Protein AF-A0A8J6LGY0-F1 (afdb_monomer_lite)

Secondary structure (DSSP, 8-state):
--HHHHHHHHHHHHSS-----HHHHHHHHHHHHHHHHHHHHHHHHHHHHHHHHHHHHHHHHHHHHHHHHHHHHHHHHHHHHHHHHHHHHHHHHTT---HHHHHHHHHHHHHHHHHHHHHHHHHHHHHHHHHHHHHHHHHHHHHHHHHHHHHHHHHHHHTTT-HHHHHHHHHHHHHHHHHHHHHHHHHT-

Foldseek 3Di:
DVVVVVVVVVVVVVPPPPVCALVNLLVLLVVLLVVLCVLLVVLLVVLVVVLVVVLVVLVVVLVVCLVVVLVVLVVVLVVVVVVVVVVCVVCVVVVHDCCVVPVVVVVVSVCVSVVVSVVSVVVSVVVSVVSVVLSVQLVVLSVVLVVVSVVLVVQSVVCVSPPVSSVVSSVVSVVSSVPSSVCSVPRRD

pLDDT: mean 82.68, std 14.41, range [36.72, 95.75]

Organism: Tenebrio molitor (NCBI:txid7067)

Structure (mmCIF, N/CA/C/O backbone):
data_AF-A0A8J6LGY0-F1
#
_entry.id   AF-A0A8J6LGY0-F1
#
loop_
_atom_site.group_PDB
_atom_site.id
_atom_site.type_symbol
_atom_site.label_atom_id
_atom_site.label_alt_id
_atom_site.label_comp_id
_atom_site.label_asym_id
_atom_site.label_entity_id
_atom_site.label_seq_id
_atom_site.pdbx_PDB_ins_code
_atom_site.Cartn_x
_atom_site.Cartn_y
_atom_site.Cartn_z
_atom_site.occupancy
_atom_site.B_iso_or_equiv
_atom_site.auth_seq_id
_atom_site.auth_comp_id
_atom_site.auth_asym_id
_atom_site.auth_atom_id
_atom_site.pdbx_PDB_model_num
ATOM 1 N N . MET A 1 1 ? 21.529 35.060 -68.276 1.00 46.81 1 MET A N 1
ATOM 2 C CA . MET A 1 1 ? 22.011 34.958 -66.879 1.00 46.81 1 MET A CA 1
ATOM 3 C C . MET A 1 1 ? 21.178 34.038 -65.971 1.00 46.81 1 MET A C 1
ATOM 5 O O . MET A 1 1 ? 21.628 33.761 -64.874 1.00 46.81 1 MET A O 1
ATOM 9 N N . ALA A 1 2 ? 20.040 33.471 -66.408 1.00 45.75 2 ALA A N 1
ATOM 10 C CA . ALA A 1 2 ? 19.238 32.552 -65.578 1.00 45.75 2 ALA A CA 1
ATOM 11 C C . ALA A 1 2 ? 19.739 31.086 -65.539 1.00 45.75 2 ALA A C 1
ATOM 13 O O . ALA A 1 2 ? 19.466 30.366 -64.587 1.00 45.75 2 ALA A O 1
ATOM 14 N N . LYS A 1 3 ? 20.511 30.630 -66.540 1.00 41.38 3 LYS A N 1
ATOM 15 C CA . LYS A 1 3 ? 20.993 29.233 -66.613 1.00 41.38 3 LYS A CA 1
ATOM 16 C C . LYS A 1 3 ? 22.162 28.908 -65.667 1.00 41.38 3 LYS A C 1
ATOM 18 O O . LYS A 1 3 ? 22.361 27.746 -65.342 1.00 41.38 3 LYS A O 1
ATOM 23 N N . LEU A 1 4 ? 22.902 29.919 -65.202 1.00 44.72 4 LEU A N 1
ATOM 24 C CA . LEU A 1 4 ? 24.046 29.743 -64.293 1.00 44.72 4 LEU A CA 1
ATOM 25 C C . LEU A 1 4 ? 23.618 29.560 -62.826 1.00 44.72 4 LEU A C 1
ATOM 27 O O . LEU A 1 4 ? 24.301 28.879 -62.071 1.00 44.72 4 LEU A O 1
ATOM 31 N N . VAL A 1 5 ? 22.456 30.097 -62.441 1.00 49.25 5 VAL A N 1
ATOM 32 C CA . VAL A 1 5 ? 21.928 29.998 -61.068 1.00 49.25 5 VAL A CA 1
ATOM 33 C C . VAL A 1 5 ? 21.343 28.607 -60.788 1.00 49.25 5 VAL A C 1
ATOM 35 O O . VAL A 1 5 ? 21.525 28.065 -59.703 1.00 49.25 5 VAL A O 1
ATOM 38 N N . VAL A 1 6 ? 20.722 27.973 -61.790 1.00 51.31 6 VAL A N 1
ATOM 39 C CA . VAL A 1 6 ? 20.133 26.627 -61.641 1.00 51.31 6 VAL A CA 1
ATOM 40 C C . VAL A 1 6 ? 21.210 25.548 -61.468 1.00 51.31 6 VAL A C 1
ATOM 42 O O . VAL A 1 6 ? 21.031 24.622 -60.680 1.00 51.31 6 VAL A O 1
ATOM 45 N N . PHE A 1 7 ? 22.363 25.695 -62.129 1.00 44.97 7 PHE A N 1
ATOM 46 C CA . PHE A 1 7 ? 23.484 24.765 -61.959 1.00 44.97 7 PHE A CA 1
ATOM 47 C C . PHE A 1 7 ? 24.149 24.885 -60.579 1.00 44.97 7 PHE A C 1
ATOM 49 O O . PHE A 1 7 ? 24.558 23.872 -60.017 1.00 44.97 7 PHE A O 1
ATOM 56 N N . LEU A 1 8 ? 24.200 26.088 -59.990 1.00 44.12 8 LEU A N 1
ATOM 57 C CA . LEU A 1 8 ? 24.763 26.284 -58.650 1.00 44.12 8 LEU A CA 1
ATOM 58 C C . LEU A 1 8 ? 23.883 25.674 -57.544 1.00 44.12 8 LEU A C 1
ATOM 60 O O . LEU A 1 8 ? 24.415 25.082 -56.608 1.00 44.12 8 LEU A O 1
ATOM 64 N N . CYS A 1 9 ? 22.552 25.748 -57.665 1.00 45.38 9 CYS A N 1
ATOM 65 C CA . CYS A 1 9 ? 21.643 25.102 -56.710 1.00 45.38 9 CYS A CA 1
ATOM 66 C C . CYS A 1 9 ? 21.680 23.568 -56.801 1.00 45.38 9 CYS A C 1
ATOM 68 O O . CYS A 1 9 ? 21.606 22.901 -55.771 1.00 45.38 9 CYS A O 1
ATOM 70 N N . ALA A 1 10 ? 21.859 23.002 -57.999 1.00 45.69 10 ALA A N 1
ATOM 71 C CA . ALA A 1 10 ? 22.032 21.559 -58.159 1.00 45.69 10 ALA A CA 1
ATOM 72 C C . ALA A 1 10 ? 23.376 21.067 -57.586 1.00 45.69 10 ALA A C 1
ATOM 74 O O . ALA A 1 10 ? 23.427 20.003 -56.980 1.00 45.69 10 ALA A O 1
ATOM 75 N N . LEU A 1 11 ? 24.452 21.855 -57.706 1.00 44.31 11 LEU A N 1
ATOM 76 C CA . LEU A 1 11 ? 25.768 21.514 -57.148 1.00 44.31 11 LEU A CA 1
ATOM 77 C C . LEU A 1 11 ? 25.833 21.664 -55.616 1.00 44.31 11 LEU A C 1
ATOM 79 O O . LEU A 1 11 ? 26.500 20.867 -54.959 1.00 44.31 11 LEU A O 1
ATOM 83 N N . LEU A 1 12 ? 25.098 22.615 -55.029 1.00 43.09 12 LEU A N 1
ATOM 84 C CA . LEU A 1 12 ? 25.006 22.778 -53.568 1.00 43.09 1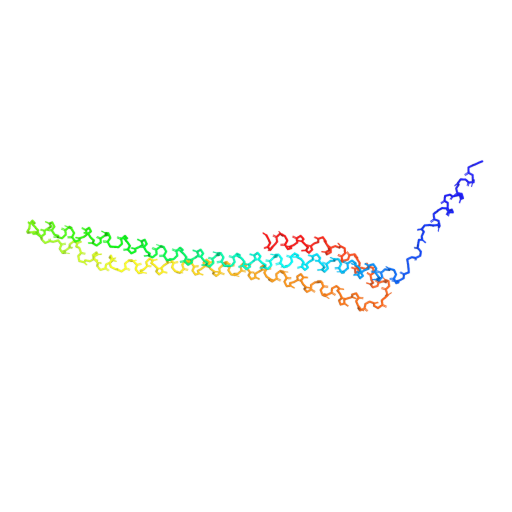2 LEU A CA 1
ATOM 85 C C . LEU A 1 12 ? 24.107 21.726 -52.892 1.00 43.09 12 LEU A C 1
ATOM 87 O O . LEU A 1 12 ? 24.330 21.401 -51.727 1.00 43.09 12 LEU A O 1
ATOM 91 N N . ALA A 1 13 ? 23.148 21.137 -53.615 1.00 44.22 13 ALA A N 1
ATOM 92 C CA . ALA A 1 13 ? 22.345 20.019 -53.109 1.00 44.22 13 ALA A CA 1
ATOM 93 C C . ALA A 1 13 ? 23.137 18.697 -53.025 1.00 44.22 13 ALA A C 1
ATOM 95 O O . ALA A 1 13 ? 22.800 17.825 -52.228 1.00 44.22 13 ALA A O 1
ATOM 96 N N . VAL A 1 14 ? 24.221 18.553 -53.799 1.00 44.03 14 VAL A N 1
ATOM 97 C CA . VAL A 1 14 ? 25.077 17.351 -53.787 1.00 44.03 14 VAL A CA 1
ATOM 98 C C . VAL A 1 14 ? 26.138 17.408 -52.676 1.00 44.03 14 VAL A C 1
ATOM 100 O O . VAL A 1 14 ? 26.671 16.373 -52.285 1.00 44.03 14 VAL A O 1
ATOM 103 N N . SER A 1 15 ? 26.423 18.580 -52.095 1.00 39.22 15 SER A N 1
ATOM 104 C CA . SER A 1 15 ? 27.531 18.736 -51.138 1.00 39.22 15 SER A CA 1
ATOM 105 C C . SER A 1 15 ? 27.175 18.513 -49.659 1.00 39.22 15 SER A C 1
ATOM 107 O O . SER A 1 15 ? 28.063 18.629 -48.818 1.00 39.22 15 SER A O 1
ATOM 109 N N . HIS A 1 16 ? 25.914 18.221 -49.315 1.00 36.72 16 HIS A N 1
ATOM 110 C CA . HIS A 1 16 ? 25.482 18.017 -47.917 1.00 36.72 16 HIS A CA 1
ATOM 111 C C . HIS A 1 16 ? 24.821 16.663 -47.640 1.00 36.72 16 HIS A C 1
ATOM 113 O O . HIS A 1 16 ? 24.428 16.389 -46.505 1.00 36.72 16 HIS A O 1
ATOM 119 N N . GLY A 1 17 ? 24.778 15.767 -48.626 1.00 40.94 17 GLY A N 1
ATOM 120 C CA . GLY A 1 17 ? 24.541 14.356 -48.357 1.00 40.94 17 GLY A CA 1
ATOM 121 C C . GLY A 1 17 ? 25.785 13.760 -47.709 1.00 40.94 17 GLY A C 1
ATOM 122 O O . GLY A 1 17 ? 26.613 13.180 -48.407 1.00 40.94 17 GLY A O 1
ATOM 123 N N . LYS A 1 18 ? 25.950 13.906 -46.384 1.00 44.84 18 LYS A N 1
ATOM 124 C CA . LYS A 1 18 ? 26.830 12.998 -45.634 1.00 44.84 18 LYS A CA 1
ATOM 125 C C . LYS A 1 18 ? 26.422 11.592 -46.067 1.00 44.84 18 LYS A C 1
ATOM 127 O O . LYS A 1 18 ? 25.268 11.222 -45.868 1.00 44.84 18 LYS A O 1
ATOM 132 N N . LEU A 1 19 ? 27.325 10.848 -46.712 1.00 41.25 19 LEU A N 1
ATOM 133 C CA . LEU A 1 19 ? 27.120 9.421 -46.942 1.00 41.25 19 LEU A CA 1
ATOM 134 C C . LEU A 1 19 ? 26.948 8.804 -45.556 1.00 41.25 19 LEU A C 1
ATOM 136 O O . LEU A 1 19 ? 27.938 8.598 -44.860 1.00 41.25 19 LEU A O 1
ATOM 140 N N . ILE A 1 20 ? 25.701 8.588 -45.144 1.00 53.47 20 ILE A N 1
ATOM 141 C CA . ILE A 1 20 ? 25.382 7.886 -43.911 1.00 53.47 20 ILE A CA 1
ATOM 142 C C . ILE A 1 20 ? 25.892 6.471 -44.129 1.00 53.47 20 ILE A C 1
ATOM 144 O O . ILE A 1 20 ? 25.342 5.717 -44.938 1.00 53.47 20 ILE A O 1
ATOM 148 N N . ARG A 1 21 ? 27.005 6.125 -43.485 1.00 56.84 21 ARG A N 1
ATOM 149 C CA . ARG A 1 21 ? 27.512 4.761 -43.553 1.00 56.84 21 ARG A CA 1
ATOM 150 C C . ARG A 1 21 ? 26.631 3.893 -42.651 1.00 56.84 21 ARG A C 1
ATOM 152 O O . ARG A 1 21 ? 26.168 4.375 -41.621 1.00 56.84 21 ARG A O 1
ATOM 159 N N . PRO A 1 22 ? 26.448 2.602 -42.975 1.00 58.22 22 PRO A N 1
ATOM 160 C CA . PRO A 1 22 ? 25.755 1.647 -42.103 1.00 58.22 22 PRO A CA 1
ATOM 161 C C . PRO A 1 22 ? 26.210 1.710 -40.641 1.00 58.22 22 PRO A C 1
ATOM 163 O O . PRO A 1 22 ? 25.413 1.604 -39.716 1.00 58.22 22 PRO A O 1
ATOM 166 N N . ARG A 1 23 ? 27.512 1.945 -40.456 1.00 61.78 23 ARG A N 1
ATOM 167 C CA . ARG A 1 23 ? 28.164 2.086 -39.158 1.00 61.78 23 ARG A CA 1
ATOM 168 C C . ARG A 1 23 ? 27.707 3.332 -38.391 1.00 61.78 23 ARG A C 1
ATOM 170 O O . ARG A 1 23 ? 27.456 3.223 -37.204 1.00 61.78 23 ARG A O 1
ATOM 177 N N . ASP A 1 24 ? 27.495 4.456 -39.076 1.00 71.50 24 ASP A N 1
ATOM 178 C CA . ASP A 1 24 ? 27.040 5.706 -38.452 1.00 71.50 24 ASP A CA 1
ATOM 179 C C . ASP A 1 24 ? 25.601 5.575 -37.915 1.00 71.50 24 ASP A C 1
ATOM 181 O O . ASP A 1 24 ? 25.270 6.131 -36.874 1.00 71.50 24 ASP A O 1
ATOM 185 N N . LEU A 1 25 ? 24.746 4.804 -38.604 1.00 71.31 25 LEU A N 1
ATOM 186 C CA . LEU A 1 25 ? 23.383 4.487 -38.153 1.00 71.31 25 LEU A CA 1
ATOM 187 C C . LEU A 1 25 ? 23.366 3.528 -36.960 1.00 71.31 25 LEU A C 1
ATOM 189 O O . LEU A 1 25 ? 22.541 3.691 -36.065 1.00 71.31 25 LEU A O 1
ATOM 193 N N . ALA A 1 26 ? 24.256 2.533 -36.948 1.00 74.19 26 ALA A N 1
ATOM 194 C CA . ALA A 1 26 ? 24.394 1.605 -35.829 1.00 74.19 26 ALA A CA 1
ATOM 195 C C . ALA A 1 26 ? 24.909 2.313 -34.565 1.00 74.19 26 ALA A C 1
ATOM 197 O O . ALA A 1 26 ? 24.360 2.105 -33.484 1.00 74.19 26 ALA A O 1
ATOM 198 N N . ASP A 1 27 ? 25.912 3.182 -34.715 1.00 80.44 27 ASP A N 1
ATOM 199 C CA . ASP A 1 27 ? 26.495 3.954 -33.614 1.00 80.44 27 ASP A CA 1
ATOM 200 C C . ASP A 1 27 ? 25.474 4.956 -33.037 1.00 80.44 27 ASP A C 1
ATOM 202 O O . ASP A 1 27 ? 25.340 5.081 -31.819 1.00 80.44 27 ASP A O 1
ATOM 206 N N . GLU A 1 28 ? 24.690 5.619 -33.895 1.00 81.31 28 GLU A N 1
ATOM 207 C CA . GLU A 1 28 ? 23.603 6.510 -33.468 1.00 81.31 28 GLU A CA 1
ATOM 208 C C . GLU A 1 28 ? 22.471 5.741 -32.767 1.00 81.31 28 GLU A C 1
ATOM 210 O O . GLU A 1 28 ? 21.988 6.178 -31.724 1.00 81.31 28 GLU A O 1
ATOM 215 N N . ALA A 1 29 ? 22.073 4.573 -33.282 1.00 78.12 29 ALA A N 1
ATOM 216 C CA . ALA A 1 29 ? 21.066 3.725 -32.642 1.00 78.12 29 ALA A CA 1
ATOM 217 C C . ALA A 1 29 ? 21.507 3.263 -31.245 1.00 78.12 29 ALA A C 1
ATOM 219 O O . ALA A 1 29 ? 20.714 3.310 -30.305 1.00 78.12 29 ALA A O 1
ATOM 220 N N . GLN A 1 30 ? 22.773 2.857 -31.103 1.00 85.50 30 GLN A N 1
ATOM 221 C CA . GLN A 1 30 ? 23.335 2.446 -29.818 1.00 85.50 30 GLN A CA 1
ATOM 222 C C . GLN A 1 30 ? 23.363 3.613 -28.834 1.00 85.50 30 GLN A C 1
ATOM 224 O O . GLN A 1 30 ? 22.908 3.473 -27.704 1.00 85.50 30 GLN A O 1
ATOM 229 N N . LYS A 1 31 ? 23.809 4.792 -29.276 1.00 87.50 31 LYS A N 1
ATOM 230 C CA . LYS A 1 31 ? 23.810 5.992 -28.439 1.00 87.50 31 LYS A CA 1
ATOM 231 C C . LYS A 1 31 ? 22.401 6.363 -27.969 1.00 87.50 31 LYS A C 1
ATOM 233 O O . LYS A 1 31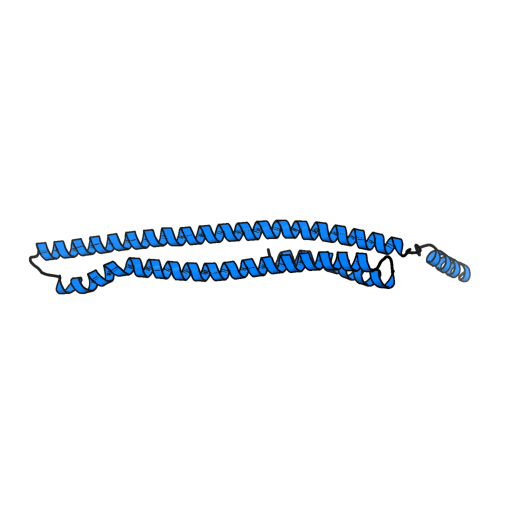 ? 22.201 6.660 -26.794 1.00 87.50 31 LYS A O 1
ATOM 238 N N . GLN A 1 32 ? 21.411 6.332 -28.863 1.00 83.69 32 GLN A N 1
ATOM 239 C CA . GLN A 1 32 ? 20.024 6.616 -28.490 1.00 83.69 32 GLN A CA 1
ATOM 240 C C . GLN A 1 32 ? 19.455 5.575 -27.521 1.00 83.69 32 GLN A C 1
ATOM 242 O O . GLN A 1 32 ? 18.655 5.931 -26.654 1.00 83.69 32 GLN A O 1
ATOM 247 N N . LEU A 1 33 ? 19.859 4.310 -27.653 1.00 84.62 33 LEU A N 1
ATOM 248 C CA . LEU A 1 33 ? 19.485 3.247 -26.728 1.00 84.62 33 LEU A CA 1
ATOM 249 C C . LEU A 1 33 ? 20.125 3.443 -25.346 1.00 84.62 33 LEU A C 1
ATOM 251 O O . LEU A 1 33 ? 19.429 3.291 -24.346 1.00 84.62 33 LEU A O 1
ATOM 255 N N . ASP A 1 34 ? 21.399 3.831 -25.280 1.00 88.06 34 ASP A N 1
ATOM 256 C CA . ASP A 1 34 ? 22.090 4.120 -24.017 1.00 88.06 34 ASP A CA 1
ATOM 257 C C . ASP A 1 34 ? 21.445 5.319 -23.299 1.00 88.06 34 ASP A C 1
ATOM 259 O O . ASP A 1 34 ? 21.207 5.286 -22.091 1.00 88.06 34 ASP A O 1
ATOM 263 N N . GLU A 1 35 ? 21.082 6.364 -24.052 1.00 87.25 35 GLU A N 1
ATOM 264 C CA . GLU A 1 35 ? 20.322 7.506 -23.532 1.00 87.25 35 GLU A CA 1
ATOM 265 C C . GLU A 1 35 ? 18.940 7.081 -23.012 1.00 87.25 35 GLU A C 1
ATOM 267 O O . GLU A 1 35 ? 18.542 7.487 -21.920 1.00 87.25 35 GLU A O 1
ATOM 272 N N . LEU A 1 36 ? 18.208 6.249 -23.766 1.00 84.44 36 LEU A N 1
ATOM 273 C CA . LEU A 1 36 ? 16.921 5.698 -23.332 1.00 84.44 36 LEU A CA 1
ATOM 274 C C . LEU A 1 36 ? 17.074 4.905 -22.033 1.00 84.44 36 LEU A C 1
ATOM 276 O O . LEU A 1 36 ? 16.297 5.102 -21.101 1.00 84.44 36 LEU A O 1
ATOM 280 N N . GLN A 1 37 ? 18.074 4.027 -21.971 1.00 88.06 37 GLN A N 1
ATOM 281 C CA . GLN A 1 37 ? 18.344 3.193 -20.811 1.00 88.06 37 GLN A CA 1
ATOM 282 C C . GLN A 1 37 ? 18.662 4.049 -19.585 1.00 88.06 37 GLN A C 1
ATOM 284 O O . GLN A 1 37 ? 18.106 3.796 -18.521 1.00 88.06 37 GLN A O 1
ATOM 289 N N . SER A 1 38 ? 19.485 5.090 -19.734 1.00 89.25 38 SER A N 1
ATOM 290 C CA . SER A 1 38 ? 19.808 6.002 -18.635 1.00 89.25 38 SER A CA 1
ATOM 291 C C . SER A 1 38 ? 18.579 6.743 -18.103 1.00 89.25 38 SER A C 1
ATOM 293 O O . SER A 1 38 ? 18.442 6.874 -16.888 1.00 89.25 38 SER A O 1
ATOM 295 N N . ILE A 1 39 ? 17.698 7.237 -18.982 1.00 85.62 39 ILE A N 1
ATOM 296 C CA . ILE A 1 39 ? 16.477 7.953 -18.574 1.00 85.62 39 ILE A CA 1
ATOM 297 C C . ILE A 1 39 ? 15.527 6.990 -17.859 1.00 85.62 39 ILE A C 1
ATOM 299 O O . ILE A 1 39 ? 15.106 7.249 -16.735 1.00 85.62 39 ILE A O 1
ATOM 303 N N . VAL A 1 40 ? 15.238 5.853 -18.494 1.00 84.94 40 VAL A N 1
ATOM 304 C CA . VAL A 1 40 ? 14.290 4.863 -17.977 1.00 84.94 40 VAL A CA 1
ATOM 305 C C . VAL A 1 40 ? 14.779 4.268 -16.657 1.00 84.94 40 VAL A C 1
ATOM 307 O O . VAL A 1 40 ? 13.983 4.137 -15.739 1.00 84.94 40 VAL A O 1
ATOM 310 N N . GLN A 1 41 ? 16.073 3.971 -16.502 1.00 87.19 41 GLN A N 1
ATOM 311 C CA . GLN A 1 41 ? 16.618 3.500 -15.222 1.00 87.19 41 GLN A CA 1
ATOM 312 C C . GLN A 1 41 ? 16.458 4.533 -14.103 1.00 87.19 41 GLN A C 1
ATOM 314 O O . GLN A 1 41 ? 16.103 4.158 -12.988 1.00 87.19 41 GLN A O 1
ATOM 319 N N . GLY A 1 42 ? 16.692 5.818 -14.388 1.00 86.31 42 GLY A N 1
ATOM 320 C CA . GLY A 1 42 ? 16.469 6.889 -13.416 1.00 86.31 42 GLY A CA 1
ATOM 321 C C . GLY A 1 42 ? 15.007 6.968 -12.976 1.00 86.31 42 GLY A C 1
ATOM 322 O O . GLY A 1 42 ? 14.721 6.938 -11.781 1.00 86.31 42 GLY A O 1
ATOM 323 N N . ASP A 1 43 ? 14.083 6.991 -13.938 1.00 84.94 43 ASP A N 1
ATOM 324 C CA . ASP A 1 43 ? 12.644 7.060 -13.662 1.00 84.94 43 ASP A CA 1
ATOM 325 C C . ASP A 1 43 ? 12.134 5.811 -12.920 1.00 84.94 43 ASP A C 1
ATOM 327 O O . ASP A 1 43 ? 11.303 5.927 -12.021 1.00 84.94 43 ASP A O 1
ATOM 331 N N . ILE A 1 44 ? 12.668 4.626 -13.236 1.00 84.56 44 ILE A N 1
ATOM 332 C CA . ILE A 1 44 ? 12.356 3.367 -12.542 1.00 84.56 44 ILE A CA 1
ATOM 333 C C . ILE A 1 44 ? 12.823 3.394 -11.089 1.00 84.56 44 ILE A C 1
ATOM 335 O O . ILE A 1 44 ? 12.082 2.959 -10.213 1.00 84.56 44 ILE A O 1
ATOM 339 N N . LEU A 1 45 ? 14.033 3.891 -10.814 1.00 88.00 45 LEU A N 1
ATOM 340 C CA . LEU A 1 45 ? 14.538 3.982 -9.442 1.00 88.00 45 LEU A CA 1
ATOM 341 C C . LEU A 1 45 ? 13.655 4.898 -8.592 1.00 88.00 45 LEU A C 1
ATOM 343 O O . LEU A 1 45 ? 13.294 4.532 -7.476 1.00 88.00 45 LEU A O 1
ATOM 347 N N . VAL A 1 46 ? 13.259 6.050 -9.141 1.00 88.75 46 VAL A N 1
ATOM 348 C CA . VAL A 1 46 ? 12.331 6.974 -8.473 1.00 88.75 46 VAL A CA 1
ATOM 349 C C . VAL A 1 46 ? 10.960 6.326 -8.275 1.00 88.75 46 VAL A C 1
ATOM 351 O O . VAL A 1 46 ? 10.375 6.434 -7.203 1.00 88.75 46 VAL A O 1
ATOM 354 N N . ALA A 1 47 ? 10.445 5.626 -9.286 1.00 85.56 47 ALA A N 1
ATOM 355 C CA . ALA A 1 47 ? 9.187 4.899 -9.182 1.00 85.56 47 ALA A CA 1
ATOM 356 C C . ALA A 1 47 ? 9.224 3.819 -8.088 1.00 85.56 47 ALA A C 1
ATOM 358 O O . ALA A 1 47 ? 8.279 3.710 -7.313 1.00 85.56 47 ALA A O 1
ATOM 359 N N . HIS A 1 48 ? 10.314 3.056 -7.987 1.00 86.38 48 HIS A N 1
ATOM 360 C CA . HIS A 1 48 ? 10.470 2.026 -6.963 1.00 86.38 48 HIS A CA 1
ATOM 361 C C . HIS A 1 48 ? 10.503 2.622 -5.549 1.00 86.38 48 HIS A C 1
ATOM 363 O O . HIS A 1 48 ? 9.787 2.143 -4.673 1.00 86.38 48 HIS A O 1
ATOM 369 N N . ASP A 1 49 ? 11.267 3.700 -5.349 1.00 88.38 49 ASP A N 1
ATOM 370 C CA . ASP A 1 49 ? 11.327 4.423 -4.071 1.00 88.38 49 ASP A CA 1
ATOM 371 C C . ASP A 1 49 ? 9.949 4.977 -3.670 1.00 88.38 49 ASP A C 1
ATOM 373 O O . ASP A 1 49 ? 9.492 4.785 -2.542 1.00 88.38 49 ASP A O 1
ATOM 377 N N . ASN A 1 50 ? 9.223 5.570 -4.625 1.00 87.19 50 ASN A N 1
ATOM 378 C CA . ASN A 1 50 ? 7.867 6.068 -4.401 1.00 87.19 50 ASN A CA 1
ATOM 379 C C . ASN A 1 50 ? 6.894 4.945 -4.014 1.00 87.19 50 ASN A C 1
ATOM 381 O O . ASN A 1 50 ? 6.143 5.101 -3.051 1.00 87.19 50 ASN A O 1
ATOM 385 N N . LEU A 1 51 ? 6.906 3.814 -4.730 1.00 87.31 51 LEU A N 1
ATOM 386 C CA . LEU A 1 51 ? 6.034 2.672 -4.436 1.00 87.31 51 LEU A CA 1
ATOM 387 C C . LEU A 1 51 ? 6.332 2.080 -3.052 1.00 87.31 51 LEU A C 1
ATOM 389 O O . LEU A 1 51 ? 5.403 1.823 -2.286 1.00 87.31 51 LEU A O 1
ATOM 393 N N . GLN A 1 52 ? 7.609 1.926 -2.696 1.00 88.31 52 GLN A N 1
ATOM 394 C CA . GLN A 1 52 ? 8.022 1.418 -1.386 1.00 88.31 52 GLN A CA 1
ATOM 395 C C . GLN A 1 52 ? 7.641 2.378 -0.246 1.00 88.31 52 GLN A C 1
ATOM 397 O O . GLN A 1 52 ? 7.184 1.956 0.824 1.00 88.31 52 GLN A O 1
ATOM 402 N N . SER A 1 53 ? 7.809 3.682 -0.469 1.00 89.31 53 SER A N 1
ATOM 403 C CA . SER A 1 53 ? 7.401 4.724 0.474 1.00 89.31 53 SER A CA 1
ATOM 404 C C . SER A 1 53 ? 5.885 4.713 0.691 1.00 89.31 53 SER A C 1
ATOM 406 O O . SER A 1 53 ? 5.423 4.711 1.835 1.00 89.31 53 SER A O 1
ATOM 408 N N . LEU A 1 54 ? 5.104 4.608 -0.391 1.00 87.44 54 LEU A N 1
ATOM 409 C CA . LEU A 1 54 ? 3.646 4.489 -0.338 1.00 87.44 54 LEU A CA 1
ATOM 410 C C . LEU A 1 54 ? 3.201 3.233 0.415 1.00 87.44 54 LEU A C 1
ATOM 412 O O . LEU A 1 54 ? 2.330 3.328 1.278 1.00 87.44 54 LEU A O 1
ATOM 416 N N . GLU A 1 55 ? 3.816 2.081 0.148 1.00 88.50 55 GLU A N 1
ATOM 417 C CA . GLU A 1 55 ? 3.530 0.831 0.860 1.00 88.50 55 GLU A CA 1
ATOM 418 C C . GLU A 1 55 ? 3.756 0.972 2.372 1.00 88.50 55 GLU A C 1
ATOM 420 O O . GLU A 1 55 ? 2.899 0.611 3.189 1.00 88.50 55 GLU A O 1
ATOM 425 N N . THR A 1 56 ? 4.896 1.552 2.751 1.00 90.50 56 THR A N 1
ATOM 426 C CA . THR A 1 56 ? 5.266 1.763 4.154 1.00 90.50 56 THR A CA 1
ATOM 427 C C . THR A 1 56 ? 4.300 2.729 4.839 1.00 90.50 56 THR A C 1
ATOM 429 O O . THR A 1 56 ? 3.827 2.461 5.949 1.00 90.50 56 THR A O 1
ATOM 432 N N . ALA A 1 57 ? 3.973 3.842 4.175 1.00 87.88 57 ALA A N 1
ATOM 433 C CA . ALA A 1 57 ? 3.037 4.839 4.679 1.00 87.88 57 ALA A CA 1
ATOM 434 C C . ALA A 1 57 ? 1.637 4.244 4.872 1.00 87.88 57 ALA A C 1
ATOM 436 O O . ALA A 1 57 ? 1.015 4.455 5.913 1.00 87.88 57 ALA A O 1
ATOM 437 N N . PHE A 1 58 ? 1.165 3.454 3.907 1.00 88.75 58 PHE A N 1
ATOM 438 C CA . PHE A 1 58 ? -0.151 2.829 3.952 1.00 88.75 58 PHE A CA 1
ATOM 439 C C . PHE A 1 58 ? -0.272 1.791 5.066 1.00 88.75 58 PHE A C 1
ATOM 441 O O . PHE A 1 58 ? -1.251 1.788 5.814 1.00 88.75 58 PHE A O 1
ATOM 448 N N . THR A 1 59 ? 0.748 0.944 5.213 1.00 88.44 59 THR A N 1
ATOM 449 C CA . THR A 1 59 ? 0.807 -0.067 6.277 1.00 88.44 59 THR A CA 1
ATOM 450 C C . THR A 1 59 ? 0.821 0.602 7.649 1.00 88.44 59 THR A C 1
ATOM 452 O O . THR A 1 59 ? 0.024 0.264 8.520 1.00 88.44 59 THR A O 1
ATOM 455 N N . THR A 1 60 ? 1.657 1.630 7.815 1.00 91.94 60 THR A N 1
ATOM 456 C CA . THR A 1 60 ? 1.752 2.394 9.067 1.00 91.94 60 THR A CA 1
ATOM 457 C C . THR A 1 60 ? 0.437 3.097 9.403 1.00 91.94 60 THR A C 1
ATOM 459 O O . THR A 1 60 ? -0.006 3.080 10.551 1.00 91.94 60 THR A O 1
ATOM 462 N N . TYR A 1 61 ? -0.202 3.718 8.409 1.00 90.69 61 TYR A N 1
ATOM 463 C CA . TYR A 1 61 ? -1.493 4.375 8.587 1.00 90.69 61 TYR A CA 1
ATOM 464 C C . TYR A 1 61 ? -2.568 3.377 9.024 1.00 90.69 61 TYR A C 1
ATOM 466 O O . TYR A 1 61 ? -3.249 3.611 10.020 1.00 90.69 61 TYR A O 1
ATOM 474 N N . SER A 1 62 ? -2.669 2.241 8.334 1.00 90.19 62 SER A N 1
ATOM 475 C CA . SER A 1 62 ? -3.632 1.180 8.635 1.00 90.19 62 SER A CA 1
ATOM 476 C C . SER A 1 62 ? -3.462 0.620 10.049 1.00 90.19 62 SER A C 1
ATOM 478 O O . SER A 1 62 ? -4.440 0.508 10.789 1.00 90.19 62 SER A O 1
ATOM 480 N N . ASP A 1 63 ? -2.222 0.353 10.462 1.00 91.81 63 ASP A N 1
ATOM 481 C CA . ASP A 1 63 ? -1.909 -0.105 11.817 1.00 91.81 63 ASP A CA 1
ATOM 482 C C . ASP A 1 63 ? -2.289 0.929 12.882 1.00 91.81 63 ASP A C 1
ATOM 484 O O . ASP A 1 63 ? -2.832 0.575 13.931 1.00 91.81 63 ASP A O 1
ATOM 488 N N . ASN A 1 64 ? -2.014 2.210 12.627 1.00 93.88 64 ASN A N 1
ATOM 489 C CA . ASN A 1 64 ? -2.354 3.286 13.554 1.00 93.88 64 ASN A CA 1
ATOM 490 C C . ASN A 1 64 ? -3.868 3.464 13.684 1.00 93.88 64 ASN A C 1
ATOM 492 O O . ASN A 1 64 ? -4.358 3.622 14.799 1.00 93.88 64 ASN A O 1
ATOM 496 N N . ILE A 1 65 ? -4.614 3.400 12.577 1.00 92.25 65 ILE A N 1
ATOM 497 C CA . ILE A 1 65 ? -6.079 3.480 12.601 1.00 92.25 65 ILE A CA 1
ATOM 498 C C . ILE A 1 65 ? -6.673 2.302 13.373 1.00 92.25 65 ILE A C 1
ATOM 500 O O . ILE A 1 65 ? -7.554 2.515 14.203 1.00 92.25 65 ILE A O 1
ATOM 504 N N . LEU A 1 66 ? -6.174 1.079 13.164 1.00 93.06 66 LEU A N 1
ATOM 505 C CA . LEU A 1 66 ? -6.664 -0.088 13.899 1.00 93.06 66 LEU A CA 1
ATOM 506 C C . LEU A 1 66 ? -6.390 0.035 15.403 1.00 93.06 66 LEU A C 1
ATOM 508 O O . LEU A 1 66 ? -7.285 -0.197 16.211 1.00 93.06 66 LEU A O 1
ATOM 512 N N . LYS A 1 67 ? -5.166 0.421 15.784 1.00 93.88 67 LYS A N 1
ATOM 513 C CA . LYS A 1 67 ? -4.776 0.573 17.194 1.00 93.88 67 LYS A CA 1
ATOM 514 C C . LYS A 1 67 ? -5.555 1.689 17.882 1.00 93.88 67 LYS A C 1
ATOM 516 O O . LYS A 1 67 ? -6.100 1.462 18.957 1.00 93.88 67 LYS A O 1
ATOM 521 N N . ASN A 1 68 ? -5.626 2.868 17.268 1.00 94.94 68 ASN A N 1
ATOM 522 C CA . ASN A 1 68 ? -6.339 4.007 17.843 1.00 94.94 68 ASN A CA 1
ATOM 523 C C . ASN A 1 68 ? -7.842 3.732 17.915 1.00 94.94 68 ASN A C 1
ATOM 525 O O . ASN A 1 68 ? -8.443 3.971 18.953 1.00 94.94 68 ASN A O 1
ATOM 529 N N . GLY A 1 69 ? -8.425 3.143 16.869 1.00 92.75 69 GLY A N 1
ATOM 530 C CA . GLY A 1 69 ? -9.833 2.756 16.875 1.00 92.75 69 GLY A CA 1
ATOM 531 C C . GLY A 1 69 ? -10.162 1.712 17.941 1.00 92.75 69 GLY A C 1
ATOM 532 O O . GLY A 1 69 ? -11.175 1.831 18.620 1.00 92.75 69 GLY A O 1
ATOM 533 N N . ALA A 1 70 ? -9.286 0.725 18.156 1.00 94.12 70 ALA A N 1
ATOM 534 C CA . ALA A 1 70 ? -9.457 -0.240 19.241 1.00 94.12 70 ALA A CA 1
ATOM 535 C C . ALA A 1 70 ? -9.389 0.422 20.627 1.00 94.12 70 ALA A C 1
ATOM 537 O O . ALA A 1 70 ? -10.169 0.068 21.508 1.00 94.12 70 ALA A O 1
ATOM 538 N N . ILE A 1 71 ? -8.498 1.402 20.813 1.00 95.62 71 ILE A N 1
ATOM 539 C CA . ILE A 1 71 ? -8.420 2.192 22.050 1.00 95.62 71 ILE A CA 1
ATOM 540 C C . ILE A 1 71 ? -9.699 3.012 22.252 1.00 95.62 71 ILE A C 1
ATOM 542 O O . ILE A 1 71 ? -10.247 2.997 23.348 1.00 95.62 71 ILE A O 1
ATOM 546 N N . GLU A 1 72 ? -10.192 3.694 21.217 1.00 95.75 72 GLU A N 1
ATOM 547 C CA . GLU A 1 72 ? -11.430 4.484 21.285 1.00 95.75 72 GLU A CA 1
ATOM 548 C C . GLU A 1 72 ? -12.638 3.604 21.631 1.00 95.75 72 GLU A C 1
ATOM 550 O O . GLU A 1 72 ? -13.410 3.935 22.527 1.00 95.75 72 GLU A O 1
ATOM 555 N N . ILE A 1 73 ? -12.762 2.435 20.995 1.00 94.19 73 ILE A N 1
ATOM 556 C CA . ILE A 1 73 ? -13.815 1.459 21.302 1.00 94.19 73 ILE A CA 1
ATOM 557 C C . ILE A 1 73 ? -13.723 0.983 22.757 1.00 94.19 73 ILE A C 1
ATOM 559 O O . ILE A 1 73 ? -14.744 0.888 23.438 1.00 94.19 73 ILE A O 1
ATOM 563 N N . GLN A 1 74 ? -12.514 0.698 23.247 1.00 93.12 74 GLN A N 1
ATOM 564 C CA . GLN A 1 74 ? -12.302 0.276 24.630 1.00 93.12 74 GLN A CA 1
ATOM 565 C C . GLN A 1 74 ? -12.683 1.385 25.623 1.00 93.12 74 GLN A C 1
ATOM 567 O O . GLN A 1 74 ? -13.376 1.117 26.602 1.00 93.12 74 GLN A O 1
ATOM 572 N N . GLN A 1 75 ? -12.285 2.631 25.356 1.00 95.12 75 GLN A N 1
ATOM 573 C CA . GLN A 1 75 ? -12.614 3.784 26.199 1.00 95.12 75 GLN A CA 1
ATOM 574 C C . GLN A 1 75 ? -14.124 4.034 26.267 1.00 95.12 75 GLN A C 1
ATOM 576 O O . GLN A 1 75 ? -14.662 4.267 27.349 1.00 95.12 75 GLN A O 1
ATOM 581 N N . GLU A 1 76 ? -14.819 3.945 25.134 1.00 93.75 76 GLU A N 1
ATOM 582 C CA . GLU A 1 76 ? -16.279 4.066 25.097 1.00 93.75 76 GLU A CA 1
ATOM 583 C C . GLU A 1 76 ? -16.963 2.901 25.824 1.00 93.75 76 GLU A C 1
ATOM 585 O O . GLU A 1 76 ? -17.934 3.110 26.552 1.00 93.75 76 GLU A O 1
ATOM 590 N N . SER A 1 77 ? -16.433 1.680 25.708 1.00 93.00 77 SER A N 1
ATOM 591 C CA . SER A 1 77 ? -16.933 0.526 26.463 1.00 93.00 77 SER A CA 1
ATOM 592 C C . SER A 1 77 ? -16.836 0.743 27.974 1.00 93.00 77 SER A C 1
ATOM 594 O O . SER A 1 77 ? -17.803 0.500 28.695 1.00 93.00 77 SER A O 1
ATOM 596 N N . GLU A 1 78 ? -15.688 1.216 28.458 1.00 92.94 78 GLU A N 1
ATOM 597 C CA . GLU A 1 78 ? -15.465 1.520 29.876 1.00 92.94 78 GLU A CA 1
ATOM 598 C C . GLU A 1 78 ? -16.374 2.659 30.362 1.00 92.94 78 GLU A C 1
ATOM 600 O O . GLU A 1 78 ? -16.908 2.607 31.473 1.00 92.94 78 GLU A O 1
ATOM 605 N N . ALA A 1 79 ? -16.607 3.673 29.523 1.00 94.19 79 ALA A N 1
ATOM 606 C CA . ALA A 1 79 ? -17.525 4.763 29.835 1.00 94.19 79 ALA A CA 1
ATOM 607 C C . ALA A 1 79 ? -18.977 4.273 29.972 1.00 94.19 79 ALA A C 1
ATOM 609 O O . ALA A 1 79 ? -19.673 4.664 30.915 1.00 94.19 79 ALA A O 1
ATOM 610 N N . VAL A 1 80 ? -19.431 3.401 29.066 1.00 91.12 80 VAL A N 1
ATOM 611 C CA . VAL A 1 80 ? -20.773 2.802 29.120 1.00 91.12 80 VAL A CA 1
ATOM 612 C C . VAL A 1 80 ? -20.933 1.910 30.352 1.00 91.12 80 VAL A C 1
ATOM 614 O O . VAL A 1 80 ? -21.949 2.013 31.042 1.00 91.12 80 VAL A O 1
ATOM 617 N N . ASP A 1 81 ? -19.933 1.090 30.677 1.00 91.00 81 ASP A N 1
ATOM 618 C CA . ASP A 1 81 ? -19.958 0.237 31.871 1.00 91.00 81 ASP A CA 1
ATOM 619 C C . ASP A 1 81 ? -20.009 1.062 33.173 1.00 91.00 81 ASP A C 1
ATOM 621 O O . ASP A 1 81 ? -20.806 0.793 34.079 1.00 91.00 81 ASP A O 1
ATOM 625 N N . GLY A 1 82 ? -19.254 2.164 33.235 1.00 91.69 82 GLY A N 1
ATOM 626 C CA . GLY A 1 82 ? -19.314 3.107 34.354 1.00 91.69 82 GLY A CA 1
ATOM 627 C C . GLY A 1 82 ? -20.689 3.772 34.512 1.00 91.69 82 GLY A C 1
ATOM 628 O O . GLY A 1 82 ? -21.205 3.906 35.630 1.00 91.69 82 GLY A O 1
ATOM 629 N N . GLN A 1 83 ? -21.328 4.160 33.403 1.00 91.56 83 GLN A N 1
ATOM 630 C CA . GLN A 1 83 ? -22.690 4.708 33.417 1.00 91.56 83 GLN A CA 1
ATOM 631 C C . GLN A 1 83 ? -23.717 3.670 33.873 1.00 91.56 83 GLN A C 1
ATOM 633 O O . GLN A 1 83 ? -24.608 3.984 34.667 1.00 91.56 83 GLN A O 1
ATOM 638 N N . LEU A 1 84 ? -23.583 2.431 33.409 1.00 91.00 84 LEU A N 1
ATOM 639 C CA . LEU A 1 84 ? -24.454 1.336 33.803 1.00 91.00 84 LEU A CA 1
ATOM 640 C C . LEU A 1 84 ? -24.328 1.025 35.299 1.00 91.00 84 LEU A C 1
ATOM 642 O O . LEU A 1 84 ? -25.345 0.909 35.988 1.00 91.00 84 LEU A O 1
ATOM 646 N N . THR A 1 85 ? -23.101 0.953 35.813 1.00 91.19 85 THR A N 1
ATOM 647 C CA . THR A 1 85 ? -22.827 0.771 37.245 1.00 91.19 85 THR A CA 1
ATOM 648 C C . THR A 1 85 ? -23.480 1.882 38.066 1.00 91.19 85 THR A C 1
ATOM 650 O O . THR A 1 85 ? -24.199 1.609 39.025 1.00 91.19 85 THR A O 1
ATOM 653 N N . THR A 1 86 ? -23.361 3.135 37.616 1.00 93.06 86 THR A N 1
ATOM 654 C CA . THR A 1 86 ? -24.012 4.283 38.267 1.00 93.06 86 THR A CA 1
ATOM 655 C C . THR A 1 86 ? -25.540 4.132 38.318 1.00 93.06 86 THR A C 1
ATOM 657 O O . THR A 1 86 ? -26.163 4.426 39.340 1.00 93.06 86 THR A O 1
ATOM 660 N N . ILE A 1 87 ? -26.171 3.655 37.239 1.00 90.62 87 ILE A N 1
ATOM 661 C CA . ILE A 1 87 ? -27.624 3.413 37.200 1.00 90.62 87 ILE A CA 1
ATOM 662 C C . ILE A 1 87 ? -28.025 2.311 38.189 1.00 90.62 87 ILE A C 1
ATOM 664 O O . ILE A 1 87 ? -29.020 2.467 38.904 1.00 90.62 87 ILE A O 1
ATOM 668 N N . LYS A 1 88 ? -27.257 1.218 38.254 1.00 91.19 88 LYS A N 1
ATOM 669 C CA . LYS A 1 88 ? -27.492 0.118 39.201 1.00 91.19 88 LYS A CA 1
ATOM 670 C C . LYS A 1 88 ? -27.388 0.592 40.650 1.00 91.19 88 LYS A C 1
ATOM 672 O O . LYS A 1 88 ? -28.282 0.303 41.443 1.00 91.19 88 LYS A O 1
ATOM 677 N N . ASP A 1 89 ? -26.369 1.382 40.977 1.00 93.19 89 ASP A N 1
ATOM 678 C CA . ASP A 1 89 ? -26.162 1.927 42.323 1.00 93.19 89 ASP A CA 1
ATOM 679 C C . ASP A 1 89 ? -27.285 2.885 42.744 1.00 93.19 89 ASP A C 1
ATOM 681 O O . ASP A 1 89 ? -27.768 2.840 43.882 1.00 93.19 89 ASP A O 1
ATOM 685 N N . LEU A 1 90 ? -27.757 3.730 41.819 1.00 94.31 90 LEU A N 1
ATOM 686 C CA . LEU A 1 90 ? -28.907 4.609 42.047 1.00 94.31 90 LEU A CA 1
ATOM 687 C C . LEU A 1 90 ? -30.193 3.811 42.291 1.00 94.31 90 LEU A C 1
ATOM 689 O O . LEU A 1 90 ? -30.947 4.124 43.216 1.00 94.31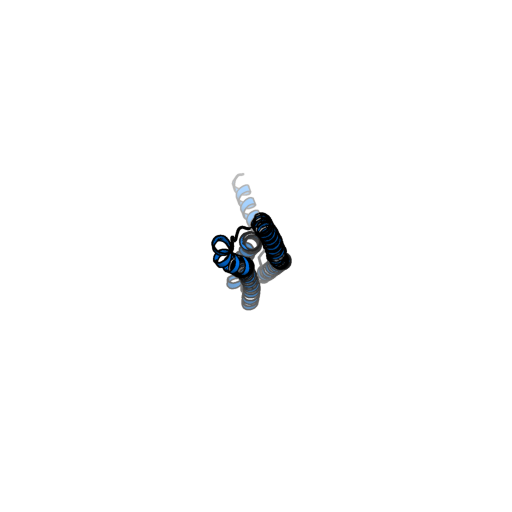 90 LEU A O 1
ATOM 693 N N . ALA A 1 91 ? -30.442 2.772 41.492 1.00 92.31 91 ALA A N 1
ATOM 694 C CA . ALA A 1 91 ? -31.594 1.895 41.671 1.00 92.31 91 ALA A CA 1
ATOM 695 C C . ALA A 1 91 ? -31.541 1.160 43.017 1.00 92.31 91 ALA A C 1
ATOM 697 O O . ALA A 1 91 ? -32.524 1.170 43.764 1.00 92.31 91 ALA A O 1
ATOM 698 N N . HIS A 1 92 ? -30.373 0.615 43.365 1.00 93.75 92 HIS A N 1
ATOM 699 C CA . HIS A 1 92 ? -30.142 -0.060 44.635 1.00 93.75 92 HIS A CA 1
ATOM 700 C C . HIS A 1 92 ? -30.377 0.880 45.826 1.00 93.75 92 HIS A C 1
ATOM 702 O O . HIS A 1 92 ? -31.104 0.531 46.757 1.00 93.75 92 HIS A O 1
ATOM 708 N N . SER A 1 93 ? -29.863 2.112 45.756 1.00 95.31 93 SER A N 1
ATOM 709 C CA . SER A 1 93 ? -30.066 3.147 46.784 1.00 95.31 93 SER A CA 1
ATOM 710 C C . SER A 1 93 ? -31.542 3.525 46.971 1.00 95.31 93 SER A C 1
ATOM 712 O O . SER A 1 93 ? -31.955 3.917 48.062 1.00 95.31 93 SER A O 1
ATOM 714 N N . ALA A 1 94 ? -32.355 3.388 45.921 1.00 95.25 94 ALA A N 1
ATOM 715 C CA . ALA A 1 94 ? -33.799 3.605 45.953 1.00 95.25 94 ALA A CA 1
ATOM 716 C C . ALA A 1 94 ? -34.610 2.347 46.336 1.00 95.25 94 ALA A C 1
ATOM 718 O O . ALA A 1 94 ? -35.845 2.383 46.311 1.00 95.25 94 ALA A O 1
ATOM 719 N N . GLY A 1 95 ? -33.951 1.227 46.657 1.00 94.75 95 GLY A N 1
ATOM 720 C CA . GLY A 1 95 ? -34.605 -0.052 46.945 1.00 94.75 95 GLY A CA 1
ATOM 721 C C . GLY A 1 95 ? -35.341 -0.639 45.737 1.00 94.75 95 GLY A C 1
ATOM 722 O O . GLY A 1 95 ? -36.372 -1.297 45.898 1.00 94.75 95 GLY A O 1
ATOM 723 N N . LYS A 1 96 ? -34.867 -0.344 44.523 1.00 94.25 96 LYS A N 1
ATOM 724 C CA . LYS A 1 96 ? -35.417 -0.840 43.260 1.00 94.25 96 LYS A CA 1
ATOM 725 C C . LYS A 1 96 ? -34.454 -1.826 42.616 1.00 94.25 96 LYS A C 1
ATOM 727 O O . LYS A 1 96 ? -33.246 -1.624 42.624 1.00 94.25 96 LYS A O 1
ATOM 732 N N . ASP A 1 97 ? -35.028 -2.864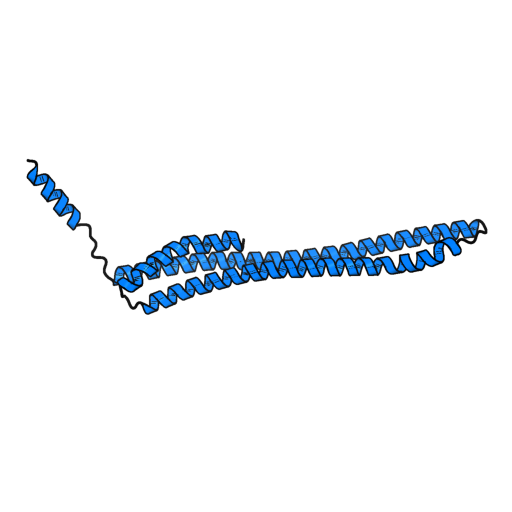 42.028 1.00 89.81 97 ASP A N 1
ATOM 733 C CA . ASP A 1 97 ? -34.320 -3.815 41.182 1.00 89.81 97 ASP A CA 1
ATOM 734 C C . ASP A 1 97 ? -34.509 -3.415 39.711 1.00 89.81 97 ASP A C 1
ATOM 736 O O . ASP A 1 97 ? -35.640 -3.229 39.251 1.00 89.81 97 ASP A O 1
ATOM 740 N N . VAL A 1 98 ? -33.396 -3.243 38.998 1.00 89.69 98 VAL A N 1
ATOM 741 C CA . VAL A 1 98 ? -33.349 -2.902 37.568 1.00 89.69 98 VAL A CA 1
ATOM 742 C C . VAL A 1 98 ? -32.720 -4.003 36.716 1.00 89.69 98 VAL A C 1
ATOM 744 O O . VAL A 1 98 ? -32.591 -3.798 35.513 1.00 89.69 98 VAL A O 1
ATOM 747 N N . SER A 1 99 ? -32.397 -5.172 37.278 1.00 86.94 99 SER A N 1
ATOM 748 C CA . SER A 1 99 ? -31.791 -6.298 36.549 1.00 86.94 99 SER A CA 1
ATOM 749 C C . SER A 1 99 ? -32.602 -6.679 35.309 1.00 86.94 99 SER A C 1
ATOM 751 O O . SER A 1 99 ? -32.074 -6.771 34.205 1.00 86.94 99 SER A O 1
ATOM 753 N N . SER A 1 100 ? -33.934 -6.712 35.427 1.00 86.56 100 SER A N 1
ATOM 754 C CA . SER A 1 100 ? -34.828 -6.958 34.279 1.00 86.56 100 SER A CA 1
ATOM 755 C C . SER A 1 100 ? -34.677 -5.964 33.111 1.00 86.56 100 SER A C 1
ATOM 757 O O . SER A 1 100 ? -35.029 -6.291 31.977 1.00 86.56 100 SER A O 1
ATOM 759 N N . CYS A 1 101 ? -34.153 -4.760 33.364 1.00 83.50 101 CYS A N 1
ATOM 760 C CA . CYS A 1 101 ? -33.875 -3.746 32.351 1.00 83.50 101 CYS A CA 1
ATOM 761 C C . CYS A 1 101 ? -32.458 -3.858 31.765 1.00 83.50 101 CYS A C 1
ATOM 763 O O . CYS A 1 101 ? -32.245 -3.377 30.647 1.00 83.50 101 CYS A O 1
ATOM 765 N N . THR A 1 102 ? -31.502 -4.443 32.497 1.00 83.25 102 THR A N 1
ATOM 766 C CA . THR A 1 102 ? -30.072 -4.382 32.166 1.00 83.25 102 THR A CA 1
ATOM 767 C C . THR A 1 102 ? -29.459 -5.732 31.783 1.00 83.25 102 THR A C 1
ATOM 769 O O . THR A 1 102 ? -28.634 -5.745 30.875 1.00 83.25 102 THR A O 1
ATOM 772 N N . ASP A 1 103 ? -29.927 -6.860 32.327 1.00 80.25 103 ASP A N 1
ATOM 773 C CA . ASP A 1 103 ? -29.295 -8.186 32.180 1.00 80.25 103 ASP A CA 1
ATOM 774 C C . ASP A 1 103 ? -29.060 -8.605 30.714 1.00 80.25 103 ASP A C 1
ATOM 776 O O . ASP A 1 103 ? -27.969 -9.023 30.341 1.00 80.25 103 ASP A O 1
ATOM 780 N N . ILE A 1 104 ? -30.060 -8.447 29.838 1.00 78.19 104 ILE A N 1
ATOM 781 C CA . ILE A 1 104 ? -29.927 -8.803 28.408 1.00 78.19 104 ILE A CA 1
ATOM 782 C C . ILE A 1 104 ? -29.033 -7.802 27.663 1.00 78.19 104 ILE A C 1
ATOM 784 O O . ILE A 1 104 ? -28.377 -8.141 26.680 1.00 78.19 104 ILE A O 1
ATOM 788 N N . ARG A 1 105 ? -29.041 -6.537 28.087 1.00 80.19 105 ARG A N 1
ATOM 789 C CA . ARG A 1 105 ? -28.303 -5.465 27.408 1.00 80.19 105 ARG A CA 1
ATOM 790 C C . ARG A 1 105 ? -26.826 -5.498 27.774 1.00 80.19 105 ARG A C 1
ATOM 792 O O . ARG A 1 105 ? -26.013 -5.179 26.921 1.00 80.19 105 ARG A O 1
ATOM 799 N N . GLU A 1 106 ? -26.495 -5.923 28.985 1.00 84.00 106 GLU A N 1
ATOM 800 C CA . GLU A 1 106 ? -25.127 -6.106 29.471 1.00 84.00 106 GLU A CA 1
ATOM 801 C C . GLU A 1 106 ? -24.346 -7.111 28.644 1.00 84.00 106 GLU A C 1
ATOM 803 O O . GLU A 1 106 ? -23.308 -6.762 28.096 1.00 84.00 106 GLU A O 1
ATOM 808 N N . GLU A 1 107 ? -24.899 -8.308 28.442 1.00 84.94 107 GLU A N 1
ATOM 809 C CA . GLU A 1 107 ? -24.253 -9.341 27.626 1.00 84.94 107 GLU A CA 1
ATOM 810 C C . GLU A 1 107 ? -23.978 -8.851 26.192 1.00 84.94 107 GLU A C 1
ATOM 812 O O . GLU A 1 107 ? -2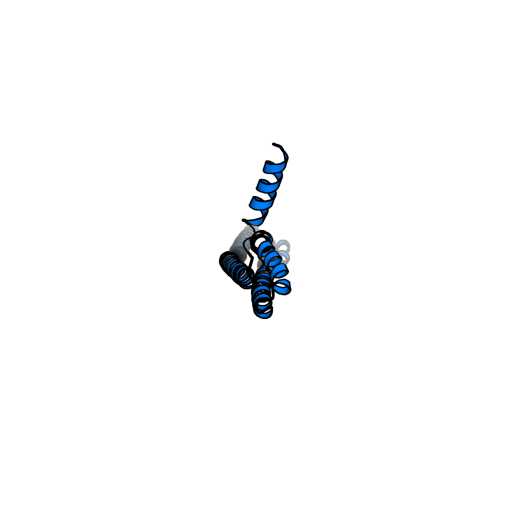2.977 -9.207 25.567 1.00 84.94 107 GLU A O 1
ATOM 817 N N . VAL A 1 108 ? -24.873 -8.019 25.649 1.00 85.44 108 VAL A N 1
ATOM 818 C CA . VAL A 1 108 ? -24.679 -7.402 24.333 1.00 85.44 108 VAL A CA 1
ATOM 819 C C . VAL A 1 108 ? -23.580 -6.342 24.391 1.00 85.44 108 VAL A C 1
ATOM 821 O O . VAL A 1 108 ? -22.693 -6.354 23.542 1.00 85.44 108 VAL A O 1
ATOM 824 N N . LEU A 1 109 ? -23.616 -5.445 25.378 1.00 86.12 109 LEU A N 1
ATOM 825 C CA . LEU A 1 109 ? -22.636 -4.370 25.548 1.00 86.12 109 LEU A CA 1
ATOM 826 C C . LEU A 1 109 ? -21.218 -4.908 25.775 1.00 86.12 109 LEU A C 1
ATOM 828 O O . LEU A 1 109 ? -20.287 -4.352 25.207 1.00 86.12 109 LEU A O 1
ATOM 832 N N . GLU A 1 110 ? -21.055 -6.018 26.496 1.00 87.25 110 GLU A N 1
ATOM 833 C CA . GLU A 1 110 ? -19.756 -6.673 26.711 1.00 87.25 110 GLU A CA 1
ATOM 834 C C . GLU A 1 110 ? -19.143 -7.232 25.417 1.00 87.25 110 GLU A C 1
ATOM 836 O O . GLU A 1 110 ? -17.924 -7.261 25.261 1.00 87.25 110 GLU A O 1
ATOM 841 N N . ARG A 1 111 ? -19.974 -7.671 24.463 1.00 89.38 111 ARG A N 1
ATOM 842 C CA . ARG A 1 111 ? -19.517 -8.289 23.202 1.00 89.38 111 ARG A CA 1
ATOM 843 C C . ARG A 1 111 ? -19.297 -7.297 22.066 1.00 89.38 111 ARG A C 1
ATOM 845 O O . ARG A 1 111 ? -18.568 -7.594 21.118 1.00 89.38 111 ARG A O 1
ATOM 852 N N . LEU A 1 112 ? -19.960 -6.141 22.112 1.00 89.69 112 LEU A N 1
ATOM 853 C CA . LEU A 1 112 ? -19.888 -5.142 21.045 1.00 89.69 112 LEU A CA 1
ATOM 854 C C . LEU A 1 112 ? -18.460 -4.643 20.763 1.00 89.69 112 LEU A C 1
ATOM 856 O O . LEU A 1 112 ? -18.124 -4.565 19.579 1.00 89.69 112 LEU A O 1
ATOM 860 N N . PRO A 1 113 ? -17.609 -4.347 21.766 1.00 91.50 113 PRO A N 1
ATOM 861 C CA . PRO A 1 113 ? -16.250 -3.870 21.531 1.00 91.50 113 PRO A CA 1
ATOM 862 C C . PRO A 1 113 ? -15.443 -4.805 20.630 1.00 91.50 113 PRO A C 1
ATOM 864 O O . PRO A 1 113 ? -14.930 -4.382 19.593 1.00 91.50 113 PRO A O 1
ATOM 867 N N . GLU A 1 114 ? -15.406 -6.097 20.965 1.00 92.44 114 GLU A N 1
ATOM 868 C CA . GLU A 1 114 ? -14.692 -7.107 20.182 1.00 92.44 114 GLU A CA 1
ATOM 869 C C . GLU A 1 114 ? -15.263 -7.221 18.762 1.00 92.44 114 GLU A C 1
ATOM 871 O O . GLU A 1 114 ? -14.511 -7.249 17.786 1.00 92.44 114 GLU A O 1
ATOM 876 N N . SER A 1 115 ? -16.594 -7.202 18.623 1.00 93.69 115 SER A N 1
ATOM 877 C CA . SER A 1 115 ? -17.252 -7.255 17.314 1.00 93.69 115 SER A CA 1
ATOM 878 C C .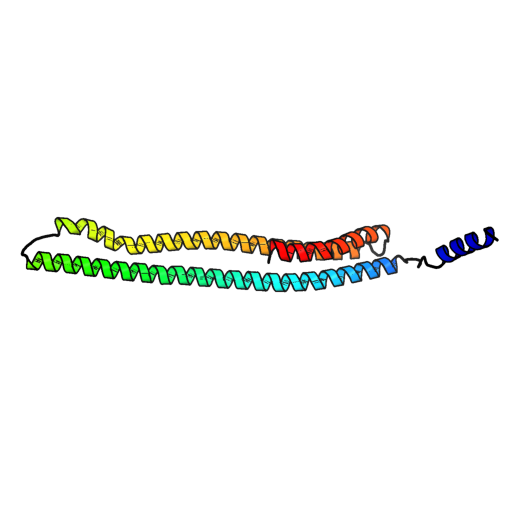 SER A 1 115 ? -16.903 -6.056 16.427 1.00 93.69 115 SER A C 1
ATOM 880 O O . SER A 1 115 ? -16.715 -6.230 15.221 1.00 93.69 115 SER A O 1
ATOM 882 N N . TYR A 1 116 ? -16.832 -4.844 16.984 1.00 92.12 116 TYR A N 1
ATOM 883 C CA . TYR A 1 116 ? -16.473 -3.650 16.218 1.00 92.12 116 TYR A CA 1
ATOM 884 C C . TYR A 1 116 ? -14.988 -3.631 15.859 1.00 92.12 116 TYR A C 1
ATOM 886 O O . TYR A 1 116 ? -14.654 -3.321 14.715 1.00 92.12 116 TYR A O 1
ATOM 894 N N . VAL A 1 117 ? -14.104 -4.034 16.776 1.00 93.06 117 VAL A N 1
ATOM 895 C CA . VAL A 1 117 ? -12.666 -4.169 16.490 1.00 93.06 117 VAL A CA 1
ATOM 896 C C . VAL A 1 117 ? -12.427 -5.195 15.378 1.00 93.06 117 VAL A C 1
ATOM 898 O O . VAL A 1 117 ? -11.662 -4.926 14.450 1.00 93.06 117 VAL A O 1
ATOM 901 N N . ALA A 1 118 ? -13.121 -6.336 15.409 1.00 93.50 118 ALA A N 1
ATOM 902 C CA . ALA A 1 118 ? -13.044 -7.343 14.351 1.00 93.50 118 ALA A CA 1
ATOM 903 C C . ALA A 1 118 ? -13.524 -6.792 12.996 1.00 93.50 118 ALA A C 1
ATOM 905 O O . ALA A 1 118 ? -12.829 -6.935 11.988 1.00 93.50 118 ALA A O 1
ATOM 906 N N . ALA A 1 119 ? -14.664 -6.093 12.972 1.00 93.06 119 ALA A N 1
ATOM 907 C CA . ALA A 1 119 ? -15.190 -5.470 11.758 1.00 93.06 119 ALA A CA 1
ATOM 908 C C . ALA A 1 119 ? -14.242 -4.397 11.184 1.00 93.06 119 ALA A C 1
ATOM 910 O O . ALA A 1 119 ? -14.055 -4.317 9.967 1.00 93.06 119 ALA A O 1
ATOM 911 N N . MET A 1 120 ? -13.602 -3.599 12.045 1.00 92.56 120 MET A N 1
ATOM 912 C CA . MET A 1 120 ? -12.560 -2.653 11.636 1.00 92.56 120 MET A CA 1
ATOM 913 C C . MET A 1 120 ? -11.353 -3.372 11.032 1.00 92.56 120 MET A C 1
ATOM 915 O O . MET A 1 120 ? -10.876 -2.972 9.969 1.00 92.56 120 MET A O 1
ATOM 919 N N . GLY A 1 121 ? -10.892 -4.455 11.664 1.00 93.06 121 GLY A N 1
ATOM 920 C CA . GLY A 1 121 ? -9.803 -5.286 11.151 1.00 93.06 121 GLY A CA 1
ATOM 921 C C . GLY A 1 121 ? -10.099 -5.853 9.760 1.00 93.06 121 GLY A C 1
ATOM 922 O O . GLY A 1 121 ? -9.252 -5.787 8.868 1.00 93.06 121 GLY A O 1
ATOM 923 N N . ASP A 1 122 ? -11.319 -6.337 9.531 1.00 94.56 122 ASP A N 1
ATOM 924 C CA . ASP A 1 122 ? -11.754 -6.844 8.226 1.00 94.56 122 ASP A CA 1
ATOM 925 C C . ASP A 1 122 ? -11.840 -5.756 7.150 1.00 94.56 122 ASP A C 1
ATOM 927 O O . ASP A 1 122 ? -11.435 -5.976 5.999 1.00 94.56 122 ASP A O 1
ATOM 931 N N . CYS A 1 123 ? -12.322 -4.569 7.520 1.00 92.62 123 CYS A N 1
ATOM 932 C CA . CYS A 1 123 ? -12.354 -3.407 6.637 1.00 92.62 123 CYS A CA 1
ATOM 933 C C . CYS A 1 123 ? -10.935 -3.007 6.203 1.00 92.62 123 CYS A C 1
ATOM 935 O O . CYS A 1 123 ? -10.642 -2.936 5.006 1.00 92.62 123 CYS A O 1
ATOM 937 N N . ILE A 1 124 ? -10.024 -2.848 7.168 1.00 91.94 124 ILE A N 1
ATOM 938 C CA . ILE A 1 124 ? -8.623 -2.488 6.920 1.00 91.94 124 ILE A CA 1
ATOM 939 C C . ILE A 1 124 ? -7.925 -3.554 6.076 1.00 91.94 124 ILE A C 1
ATOM 941 O O . ILE A 1 124 ? -7.236 -3.224 5.116 1.00 91.94 124 ILE A O 1
ATOM 945 N N . ARG A 1 125 ? -8.149 -4.842 6.355 1.00 90.81 125 ARG A N 1
ATOM 946 C CA . ARG A 1 125 ? -7.605 -5.946 5.552 1.00 90.81 125 ARG A CA 1
ATOM 947 C C . ARG A 1 125 ? -8.059 -5.881 4.093 1.00 90.81 125 ARG A C 1
ATOM 949 O O . ARG A 1 125 ? -7.257 -6.105 3.189 1.00 90.81 125 ARG A O 1
ATOM 956 N N . THR A 1 126 ? -9.329 -5.569 3.852 1.00 91.62 126 THR A N 1
ATOM 957 C CA . THR A 1 126 ? -9.870 -5.423 2.492 1.00 91.62 126 THR A CA 1
ATOM 958 C C . THR A 1 126 ? -9.200 -4.267 1.756 1.00 91.62 126 THR A C 1
ATOM 960 O O . THR A 1 126 ? -8.761 -4.427 0.617 1.00 91.62 126 THR A O 1
ATOM 963 N N . ILE A 1 127 ? -9.066 -3.130 2.433 1.00 88.81 127 ILE A N 1
ATOM 964 C CA . ILE A 1 127 ? -8.412 -1.929 1.916 1.00 88.81 127 ILE A CA 1
ATOM 965 C C . ILE A 1 127 ? -6.916 -2.189 1.639 1.00 88.81 127 ILE A C 1
ATOM 967 O O . ILE A 1 127 ? -6.425 -1.846 0.564 1.00 88.81 127 ILE A O 1
ATOM 971 N N . ASN A 1 128 ? -6.214 -2.893 2.533 1.00 88.31 128 ASN A N 1
ATOM 972 C CA . ASN A 1 128 ? -4.829 -3.345 2.343 1.00 88.31 128 ASN A CA 1
ATOM 973 C C . ASN A 1 128 ? -4.671 -4.223 1.103 1.00 88.31 128 ASN A C 1
ATOM 975 O O . ASN A 1 128 ? -3.761 -4.000 0.308 1.00 88.31 128 ASN A O 1
ATOM 979 N N . ASN A 1 129 ? -5.572 -5.181 0.890 1.00 89.88 129 ASN A N 1
ATOM 980 C CA . ASN A 1 129 ? -5.522 -6.033 -0.296 1.00 89.88 129 ASN A CA 1
ATOM 981 C C . ASN A 1 129 ? -5.713 -5.229 -1.591 1.00 89.88 129 ASN A C 1
ATOM 983 O O . ASN A 1 129 ? -5.032 -5.495 -2.579 1.00 89.88 129 ASN A O 1
ATOM 987 N N . GLN A 1 130 ? -6.610 -4.239 -1.595 1.00 88.31 130 GLN A N 1
ATOM 988 C CA . GLN A 1 130 ? -6.817 -3.359 -2.750 1.00 88.31 130 GLN A CA 1
ATOM 989 C C . GLN A 1 130 ? -5.587 -2.486 -3.027 1.00 88.31 130 GLN A C 1
ATOM 991 O O . GLN A 1 130 ? -5.151 -2.393 -4.173 1.00 88.31 130 GLN A O 1
ATOM 996 N N . ALA A 1 131 ? -4.988 -1.897 -1.990 1.00 86.50 131 ALA A N 1
ATOM 997 C CA . ALA A 1 131 ? -3.767 -1.106 -2.127 1.00 86.50 131 ALA A CA 1
ATOM 998 C C . ALA A 1 131 ? -2.599 -1.949 -2.662 1.00 86.50 131 ALA A C 1
ATOM 1000 O O . ALA A 1 131 ? -1.912 -1.535 -3.593 1.00 86.50 131 ALA A O 1
ATOM 1001 N N . GLN A 1 132 ? -2.428 -3.168 -2.146 1.00 88.31 132 GLN A N 1
ATOM 1002 C CA . GLN A 1 132 ? -1.409 -4.108 -2.616 1.00 88.31 132 GLN A CA 1
ATOM 1003 C C . GLN A 1 132 ? -1.607 -4.509 -4.084 1.00 88.31 132 GLN A C 1
ATOM 1005 O O . GLN A 1 132 ? -0.638 -4.606 -4.834 1.00 88.31 132 GLN A O 1
ATOM 1010 N N . GLN A 1 133 ? -2.851 -4.678 -4.544 1.00 89.56 133 GLN A N 1
ATOM 1011 C CA . GLN A 1 133 ? -3.129 -4.925 -5.964 1.00 89.56 133 GLN A CA 1
ATOM 1012 C C . GLN A 1 133 ? -2.717 -3.747 -6.856 1.00 89.56 133 GLN A C 1
ATOM 1014 O O . GLN A 1 133 ? -2.180 -3.967 -7.942 1.00 89.56 133 GLN A O 1
ATOM 1019 N N . ILE A 1 134 ? -2.937 -2.510 -6.401 1.00 86.00 134 ILE A N 1
ATOM 1020 C CA . ILE A 1 134 ? -2.518 -1.305 -7.129 1.00 86.00 134 ILE A CA 1
ATOM 1021 C C . ILE A 1 134 ? -0.988 -1.243 -7.204 1.00 86.00 134 ILE A C 1
ATOM 1023 O O . ILE A 1 134 ? -0.445 -1.118 -8.300 1.00 86.00 134 ILE A O 1
ATOM 1027 N N . LEU A 1 135 ? -0.294 -1.423 -6.074 1.00 87.44 135 LEU A N 1
ATOM 1028 C CA . LEU A 1 135 ? 1.173 -1.448 -6.023 1.00 87.44 135 LEU A CA 1
ATOM 1029 C C . LEU A 1 135 ? 1.757 -2.538 -6.931 1.00 87.44 135 LEU A C 1
ATOM 1031 O O . LEU A 1 135 ? 2.697 -2.284 -7.686 1.00 87.44 135 LEU A O 1
ATOM 1035 N N . TYR A 1 136 ? 1.163 -3.734 -6.918 1.00 88.31 136 TYR A N 1
ATOM 1036 C CA . TYR A 1 136 ? 1.555 -4.827 -7.804 1.00 88.31 136 TYR A CA 1
ATOM 1037 C C . TYR A 1 136 ? 1.381 -4.460 -9.283 1.00 88.31 136 TYR A C 1
ATOM 1039 O O . TYR A 1 136 ? 2.283 -4.699 -10.086 1.00 88.31 136 TYR A O 1
ATOM 1047 N N . SER A 1 137 ? 0.251 -3.845 -9.649 1.00 86.94 137 SER A N 1
ATOM 1048 C CA . SER A 1 137 ? 0.002 -3.390 -11.021 1.00 86.94 137 SER A CA 1
ATOM 1049 C C . SER A 1 137 ? 1.037 -2.358 -11.474 1.00 86.94 137 SER A C 1
ATOM 1051 O O . SER A 1 137 ? 1.551 -2.454 -12.588 1.00 86.94 137 SER A O 1
ATOM 1053 N N . SER A 1 138 ? 1.379 -1.394 -10.619 1.00 85.88 138 SER A N 1
ATOM 1054 C CA . SER A 1 138 ? 2.392 -0.379 -10.922 1.00 85.88 138 SER A CA 1
ATOM 1055 C C . SER A 1 138 ? 3.797 -0.980 -11.050 1.00 85.88 138 SER A C 1
ATOM 1057 O O . SER A 1 138 ? 4.529 -0.639 -11.979 1.00 85.88 138 SER A O 1
ATOM 1059 N N . SER A 1 139 ? 4.155 -1.936 -10.187 1.00 85.25 139 SER A N 1
ATOM 1060 C CA . SER A 1 139 ? 5.416 -2.686 -10.289 1.00 85.25 139 SER A CA 1
ATOM 1061 C C . SER A 1 139 ? 5.500 -3.492 -11.592 1.00 85.25 139 SER A C 1
ATOM 1063 O O . SER A 1 139 ? 6.505 -3.459 -12.299 1.00 85.25 139 SER A O 1
ATOM 1065 N N . TYR A 1 140 ? 4.404 -4.146 -11.986 1.00 87.56 140 TYR A N 1
ATOM 1066 C CA . TYR A 1 140 ? 4.334 -4.882 -13.247 1.00 87.56 140 TYR A CA 1
ATOM 1067 C C . TYR A 1 140 ? 4.569 -3.980 -14.472 1.00 87.56 140 TYR A C 1
ATOM 1069 O O . TYR A 1 140 ? 5.244 -4.382 -15.419 1.00 87.56 140 TYR A O 1
ATOM 1077 N N . ILE A 1 141 ? 4.055 -2.746 -14.463 1.00 85.69 141 ILE A N 1
ATOM 1078 C CA . ILE A 1 141 ? 4.292 -1.777 -15.546 1.00 85.69 141 ILE A CA 1
ATOM 1079 C C . ILE A 1 141 ? 5.780 -1.434 -15.647 1.00 85.69 141 ILE A C 1
ATOM 1081 O O . ILE A 1 141 ? 6.335 -1.429 -16.749 1.00 85.69 141 ILE A O 1
ATOM 1085 N N . VAL A 1 142 ? 6.445 -1.213 -14.511 1.00 85.19 142 VAL A N 1
ATOM 1086 C CA . VAL A 1 142 ? 7.899 -1.008 -14.455 1.00 85.19 142 VAL A CA 1
ATOM 1087 C C . VAL A 1 142 ? 8.642 -2.194 -15.083 1.00 85.19 142 VAL A C 1
ATOM 1089 O O . VAL A 1 142 ? 9.479 -1.987 -15.964 1.00 85.19 142 VAL A O 1
ATOM 1092 N N . ASP A 1 143 ? 8.283 -3.429 -14.731 1.00 84.62 143 ASP A N 1
ATOM 1093 C CA . ASP A 1 143 ? 8.897 -4.638 -15.297 1.00 84.62 143 ASP A CA 1
ATOM 1094 C C . ASP A 1 143 ? 8.689 -4.756 -16.816 1.00 84.62 143 ASP A C 1
ATOM 1096 O O . ASP A 1 143 ? 9.606 -5.116 -17.563 1.00 84.62 143 ASP A O 1
ATOM 1100 N N . VAL A 1 144 ? 7.494 -4.425 -17.315 1.00 89.06 144 VAL A N 1
ATOM 1101 C CA . VAL A 1 144 ? 7.206 -4.399 -18.758 1.00 89.06 144 VAL A CA 1
ATOM 1102 C C . VAL A 1 144 ? 8.095 -3.379 -19.473 1.00 89.06 144 VAL A C 1
ATOM 1104 O O . VAL A 1 144 ? 8.630 -3.669 -20.549 1.00 89.06 144 VAL A O 1
ATOM 1107 N N . ILE A 1 145 ? 8.295 -2.204 -18.877 1.00 87.75 145 ILE A N 1
ATOM 1108 C CA . ILE A 1 145 ? 9.144 -1.146 -19.431 1.00 87.75 145 ILE A CA 1
ATOM 1109 C C . ILE A 1 145 ? 10.615 -1.583 -19.463 1.00 87.75 145 ILE A C 1
ATOM 1111 O O . ILE A 1 145 ? 11.270 -1.425 -20.498 1.00 87.75 145 ILE A O 1
ATOM 1115 N N . ILE A 1 146 ? 11.114 -2.207 -18.392 1.00 86.31 146 ILE A N 1
ATOM 1116 C CA . ILE A 1 146 ? 12.458 -2.807 -18.337 1.00 86.31 146 ILE A CA 1
ATOM 1117 C C . ILE A 1 146 ? 12.641 -3.811 -19.480 1.00 86.31 146 ILE A C 1
ATOM 1119 O O . ILE A 1 146 ? 13.591 -3.722 -20.264 1.00 86.31 146 ILE A O 1
ATOM 1123 N N . ASN A 1 147 ? 11.691 -4.736 -19.626 1.00 88.81 147 ASN A N 1
ATOM 1124 C CA . ASN A 1 147 ? 11.730 -5.759 -20.666 1.00 88.81 147 ASN A CA 1
ATOM 1125 C C . ASN A 1 147 ? 11.689 -5.161 -22.078 1.00 88.81 147 ASN A C 1
ATOM 1127 O O . ASN A 1 147 ? 12.354 -5.671 -22.984 1.00 88.81 147 ASN A O 1
ATOM 1131 N N . LYS A 1 148 ? 10.958 -4.058 -22.286 1.00 89.44 148 LYS A N 1
ATOM 1132 C CA . LYS A 1 148 ? 10.941 -3.347 -23.570 1.00 89.44 148 LYS A CA 1
ATOM 1133 C C . LYS A 1 148 ? 12.316 -2.771 -23.913 1.00 89.44 148 LYS A C 1
ATOM 1135 O O . LYS A 1 148 ? 12.749 -2.931 -25.055 1.00 89.44 148 LYS A O 1
ATOM 1140 N N . VAL A 1 149 ? 13.015 -2.160 -22.954 1.00 89.12 149 VAL A N 1
ATOM 1141 C CA . VAL A 1 149 ? 14.380 -1.640 -23.165 1.00 89.12 149 VAL A CA 1
ATOM 1142 C C . VAL A 1 149 ? 15.351 -2.778 -23.500 1.00 89.12 149 VAL A C 1
ATOM 1144 O O . VAL A 1 149 ? 16.058 -2.696 -24.505 1.00 89.12 149 VAL A O 1
ATOM 1147 N N . TYR A 1 150 ? 15.324 -3.884 -22.748 1.00 89.69 150 TYR A N 1
ATOM 1148 C CA . TYR A 1 150 ? 16.163 -5.053 -23.048 1.00 89.69 150 TYR A CA 1
ATOM 1149 C C . TYR A 1 150 ? 15.841 -5.694 -24.403 1.00 89.69 150 TYR A C 1
ATOM 1151 O O . TYR A 1 150 ? 16.742 -6.150 -25.112 1.00 89.69 150 TYR A O 1
ATOM 1159 N N . SER A 1 151 ? 14.569 -5.704 -24.805 1.00 91.50 151 SER A N 1
ATOM 1160 C CA . SER A 1 151 ? 14.164 -6.192 -26.123 1.00 91.50 151 SER A CA 1
ATOM 1161 C C . SER A 1 151 ? 14.761 -5.341 -27.246 1.00 91.50 151 SER A C 1
ATOM 1163 O O . SER A 1 151 ? 15.308 -5.898 -28.198 1.00 91.50 151 SER A O 1
ATOM 1165 N N . LEU A 1 152 ? 14.723 -4.008 -27.122 1.00 89.38 152 LEU A N 1
ATOM 1166 C CA . LEU A 1 152 ? 15.338 -3.098 -28.096 1.00 89.38 152 LEU A CA 1
ATOM 1167 C C . LEU A 1 152 ? 16.853 -3.310 -28.187 1.00 89.38 152 LEU A C 1
ATOM 1169 O O . LEU A 1 152 ? 17.395 -3.368 -29.290 1.00 89.38 152 LEU A O 1
ATOM 1173 N N . GLN A 1 153 ? 17.517 -3.517 -27.048 1.00 88.56 153 GLN A N 1
ATOM 1174 C CA . GLN A 1 153 ? 18.941 -3.851 -27.002 1.00 88.56 153 GLN A CA 1
ATOM 1175 C C . GLN A 1 153 ? 19.259 -5.159 -27.731 1.00 88.56 153 GLN A C 1
ATOM 1177 O O . GLN A 1 153 ? 20.179 -5.213 -28.548 1.00 88.56 153 GLN A O 1
ATOM 1182 N N . SER A 1 154 ? 18.480 -6.211 -27.473 1.00 89.75 154 SER A N 1
ATOM 1183 C CA . SER A 1 154 ? 18.664 -7.506 -28.130 1.00 89.75 154 SER A CA 1
ATOM 1184 C C . SER A 1 154 ? 18.442 -7.416 -29.642 1.00 89.75 154 SER A C 1
ATOM 1186 O O . SER A 1 154 ? 19.247 -7.934 -30.415 1.00 89.75 154 SER A O 1
ATOM 1188 N N . GLN A 1 155 ? 17.391 -6.716 -30.079 1.00 88.38 155 GLN A N 1
ATOM 1189 C CA . GLN A 1 155 ? 17.084 -6.526 -31.499 1.00 88.38 155 GLN A CA 1
ATOM 1190 C C . GLN A 1 155 ? 18.187 -5.739 -32.218 1.00 88.38 155 GLN A C 1
ATOM 1192 O O . GLN A 1 155 ? 18.615 -6.138 -33.302 1.00 88.38 155 GLN A O 1
ATOM 1197 N N . LEU A 1 156 ? 18.713 -4.679 -31.594 1.00 87.12 156 LEU A N 1
ATOM 1198 C CA . LEU A 1 156 ? 19.815 -3.902 -32.160 1.00 87.12 156 LEU A CA 1
ATOM 1199 C C . LEU A 1 156 ? 21.081 -4.758 -32.330 1.00 87.12 156 LEU A C 1
ATOM 1201 O O . LEU A 1 156 ? 21.709 -4.730 -33.390 1.00 87.12 156 LEU A O 1
ATOM 1205 N N . ALA A 1 157 ? 21.410 -5.588 -31.334 1.00 86.06 157 ALA A N 1
ATOM 1206 C CA . ALA A 1 157 ? 22.533 -6.522 -31.412 1.00 86.06 157 ALA A CA 1
ATOM 1207 C C . ALA A 1 157 ? 22.351 -7.583 -32.519 1.00 86.06 157 ALA A C 1
ATOM 1209 O O . ALA A 1 157 ? 23.319 -7.984 -33.173 1.00 86.06 157 ALA A O 1
ATOM 1210 N N . GLN A 1 158 ? 21.114 -8.024 -32.767 1.00 89.00 158 GLN A N 1
ATOM 1211 C CA . GLN A 1 158 ? 20.791 -9.007 -33.808 1.00 89.00 158 GLN A CA 1
ATOM 1212 C C . GLN A 1 158 ? 20.899 -8.443 -35.230 1.00 89.00 158 GLN A C 1
ATOM 1214 O O . GLN A 1 158 ? 21.221 -9.198 -36.147 1.00 89.00 158 GLN A O 1
ATOM 1219 N N . CYS A 1 159 ? 20.710 -7.134 -35.421 1.00 84.62 159 CYS A N 1
ATOM 1220 C CA . CYS A 1 159 ? 20.799 -6.511 -36.741 1.00 84.62 159 CYS A CA 1
ATOM 1221 C C . CYS A 1 159 ? 22.212 -6.510 -37.350 1.00 84.62 159 CYS A C 1
ATOM 1223 O O . CYS A 1 159 ? 22.343 -6.281 -38.549 1.00 84.62 159 CYS A O 1
ATOM 1225 N N . ARG A 1 160 ? 23.277 -6.757 -36.566 1.00 81.62 160 ARG A N 1
ATOM 1226 C CA . ARG A 1 160 ? 24.674 -6.910 -37.045 1.00 81.62 160 ARG A CA 1
ATOM 1227 C C . ARG A 1 160 ? 25.154 -5.830 -38.042 1.00 81.62 160 ARG A C 1
ATOM 1229 O O . ARG A 1 160 ? 26.001 -6.108 -38.888 1.00 81.62 160 ARG A O 1
ATOM 1236 N N . GLY A 1 161 ? 24.643 -4.601 -37.946 1.00 73.25 161 GLY A N 1
ATOM 1237 C CA . GLY A 1 161 ? 25.024 -3.494 -38.835 1.00 73.25 161 GLY A CA 1
ATOM 1238 C C . GLY A 1 161 ? 24.226 -3.379 -40.143 1.00 73.25 161 GLY A C 1
ATOM 1239 O O . GLY A 1 161 ? 24.574 -2.543 -40.977 1.00 73.25 161 GLY A O 1
ATOM 1240 N N . ASP A 1 162 ? 23.174 -4.178 -40.346 1.00 83.69 162 ASP A N 1
ATOM 1241 C CA . ASP A 1 162 ? 22.283 -4.053 -41.505 1.00 83.69 162 ASP A CA 1
ATOM 1242 C C . ASP A 1 162 ? 21.374 -2.817 -41.375 1.00 83.69 162 ASP A C 1
ATOM 1244 O O . ASP A 1 162 ? 20.518 -2.744 -40.491 1.00 83.69 162 ASP A O 1
ATOM 1248 N N . ILE A 1 163 ? 21.531 -1.851 -42.288 1.00 76.19 163 ILE A N 1
ATOM 1249 C CA . ILE A 1 163 ? 20.748 -0.603 -42.328 1.00 76.19 163 ILE A CA 1
ATOM 1250 C C . ILE A 1 163 ? 19.245 -0.875 -42.363 1.00 76.19 163 ILE A C 1
ATOM 1252 O O . ILE A 1 163 ? 18.488 -0.182 -41.680 1.00 76.19 163 ILE A O 1
ATOM 1256 N N . LEU A 1 164 ? 18.806 -1.855 -43.160 1.00 82.12 164 LEU A N 1
ATOM 1257 C CA . LEU A 1 164 ? 17.380 -2.131 -43.344 1.00 82.12 164 LEU A CA 1
ATOM 1258 C C . LEU A 1 164 ? 16.749 -2.698 -42.065 1.00 82.12 164 LEU A C 1
ATOM 1260 O O . LEU A 1 164 ? 15.561 -2.497 -41.829 1.00 82.12 164 LEU A O 1
ATOM 1264 N N . CYS A 1 165 ? 17.560 -3.335 -41.218 1.00 84.19 165 CYS A N 1
ATOM 1265 C CA . CYS A 1 165 ? 17.173 -3.823 -39.899 1.00 84.19 165 CYS A CA 1
ATOM 1266 C C . CYS A 1 165 ? 17.236 -2.716 -38.827 1.00 84.19 165 CYS A C 1
ATOM 1268 O O . CYS A 1 165 ? 16.346 -2.610 -37.988 1.00 84.19 165 CYS A O 1
ATOM 1270 N N . ILE A 1 166 ? 18.255 -1.848 -38.871 1.00 81.44 166 ILE A N 1
ATOM 1271 C CA . ILE A 1 166 ? 18.502 -0.808 -37.852 1.00 81.44 166 ILE A CA 1
ATOM 1272 C C . ILE A 1 166 ? 17.544 0.382 -37.983 1.00 81.44 166 ILE A C 1
ATOM 1274 O O . ILE A 1 166 ? 17.094 0.930 -36.980 1.00 81.44 166 ILE A O 1
ATOM 1278 N N . SER A 1 167 ? 17.213 0.796 -39.208 1.00 80.56 167 SER A N 1
ATOM 1279 C CA . SER A 1 167 ? 16.371 1.973 -39.462 1.00 80.56 167 SER A CA 1
ATOM 1280 C C . SER A 1 167 ? 15.012 1.962 -38.728 1.00 80.56 167 SER A C 1
ATOM 1282 O O . SER A 1 167 ? 14.687 2.972 -38.090 1.00 80.56 167 SER A O 1
ATOM 1284 N N . PRO A 1 168 ? 14.224 0.864 -38.735 1.00 85.50 168 PRO A N 1
ATOM 1285 C CA . PRO A 1 168 ? 12.991 0.807 -37.949 1.00 85.50 168 PRO A CA 1
ATOM 1286 C C . PRO A 1 168 ? 13.249 0.823 -36.433 1.00 85.50 168 PRO A C 1
ATOM 1288 O O . PRO A 1 168 ? 12.470 1.431 -35.699 1.00 85.50 168 PRO A O 1
ATOM 1291 N N . LEU A 1 169 ? 14.358 0.242 -35.955 1.00 85.81 169 LEU A N 1
ATOM 1292 C CA . LEU A 1 169 ? 14.713 0.251 -34.530 1.00 85.81 169 LEU A CA 1
ATOM 1293 C C . LEU A 1 169 ? 15.059 1.649 -34.020 1.00 85.81 169 LEU A C 1
ATOM 1295 O O . LEU A 1 169 ? 14.641 2.000 -32.924 1.00 85.81 169 LEU A O 1
ATOM 1299 N N . VAL A 1 170 ? 15.756 2.473 -34.807 1.00 84.25 170 VAL A N 1
ATOM 1300 C CA . VAL A 1 170 ? 16.040 3.877 -34.441 1.00 84.25 170 VAL A CA 1
ATOM 1301 C C . VAL A 1 170 ? 14.744 4.655 -34.218 1.00 84.25 170 VAL A C 1
ATOM 1303 O O . VAL A 1 170 ? 14.617 5.405 -33.250 1.00 84.25 170 VAL A O 1
ATOM 1306 N N . THR A 1 171 ? 13.757 4.444 -35.092 1.00 84.62 171 THR A N 1
ATOM 1307 C CA . THR A 1 171 ? 12.439 5.080 -34.962 1.00 84.62 171 THR A CA 1
ATOM 1308 C C . THR A 1 171 ? 11.731 4.610 -33.691 1.00 84.62 171 THR A C 1
ATOM 1310 O O . THR A 1 171 ? 11.211 5.433 -32.939 1.00 84.62 171 THR A O 1
ATOM 1313 N N . GLU A 1 172 ? 11.752 3.306 -33.414 1.00 85.94 172 GLU A N 1
ATOM 1314 C CA . GLU A 1 172 ? 11.149 2.740 -32.206 1.00 85.94 172 GLU A CA 1
ATOM 1315 C C . GLU A 1 172 ? 11.847 3.231 -30.926 1.00 85.94 172 GLU A C 1
ATOM 1317 O O . GLU A 1 172 ? 11.166 3.641 -29.990 1.00 85.94 172 GLU A O 1
ATOM 1322 N N . ILE A 1 173 ? 13.184 3.285 -30.894 1.00 82.88 173 ILE A N 1
ATOM 1323 C CA . ILE A 1 173 ? 13.966 3.828 -29.771 1.00 82.88 173 ILE A CA 1
ATOM 1324 C C . ILE A 1 173 ? 13.600 5.298 -29.534 1.00 82.88 173 ILE A C 1
ATOM 1326 O O . ILE A 1 173 ? 13.311 5.687 -28.402 1.00 82.88 173 ILE A O 1
ATOM 1330 N N . SER A 1 174 ? 13.544 6.108 -30.595 1.00 83.00 174 SER A N 1
ATOM 1331 C CA . SER A 1 174 ? 13.142 7.518 -30.511 1.00 83.00 174 SER A CA 1
ATOM 1332 C C . SER A 1 174 ? 11.725 7.690 -29.953 1.00 83.00 174 SER A C 1
ATOM 1334 O O . SER A 1 174 ? 11.498 8.561 -29.113 1.00 83.00 174 SER A O 1
ATOM 1336 N N . LEU A 1 175 ? 10.773 6.844 -30.358 1.00 88.00 175 LEU A N 1
ATOM 1337 C CA . LEU A 1 175 ? 9.421 6.845 -29.791 1.00 88.00 175 LEU A CA 1
ATOM 1338 C C . LEU A 1 175 ? 9.417 6.389 -28.325 1.00 88.00 175 LEU A C 1
ATOM 1340 O O . LEU A 1 175 ? 8.731 6.991 -27.497 1.00 88.00 175 LEU A O 1
ATOM 1344 N N . SER A 1 176 ? 10.191 5.358 -27.980 1.00 87.19 176 SER A N 1
ATOM 1345 C CA . SER A 1 176 ? 10.324 4.852 -26.611 1.00 87.19 176 SER A CA 1
ATOM 1346 C C . SER A 1 176 ? 10.945 5.875 -25.657 1.00 87.19 176 SER A C 1
ATOM 1348 O O . SER A 1 176 ? 10.515 5.934 -24.508 1.00 87.19 176 SER A O 1
ATOM 1350 N N . LYS A 1 177 ? 11.851 6.746 -26.129 1.00 84.00 177 LYS A N 1
ATOM 1351 C CA . LYS A 1 177 ? 12.403 7.873 -25.344 1.00 84.00 177 LYS A CA 1
ATOM 1352 C C . LYS A 1 177 ? 11.346 8.873 -24.883 1.00 84.00 177 LYS A C 1
ATOM 1354 O O . LYS A 1 177 ? 11.579 9.587 -23.916 1.00 84.00 177 LYS A O 1
ATOM 1359 N N . ILE A 1 178 ? 10.201 8.926 -25.558 1.00 84.75 178 ILE A N 1
ATOM 1360 C CA . ILE A 1 178 ? 9.071 9.777 -25.172 1.00 84.75 178 ILE A CA 1
ATOM 1361 C C . ILE A 1 178 ? 8.058 8.962 -24.366 1.00 84.75 178 ILE A C 1
ATOM 1363 O O . ILE A 1 178 ? 7.626 9.385 -23.298 1.00 84.75 178 ILE A O 1
ATOM 1367 N N . ARG A 1 179 ? 7.678 7.784 -24.874 1.00 86.94 179 ARG A N 1
ATOM 1368 C CA . ARG A 1 179 ? 6.577 6.987 -24.319 1.00 86.94 179 ARG A CA 1
ATOM 1369 C C . ARG A 1 179 ? 6.914 6.347 -22.977 1.00 86.94 179 ARG A C 1
ATOM 1371 O O . ARG A 1 179 ? 6.091 6.409 -22.079 1.00 86.94 179 ARG A O 1
ATOM 1378 N N . LEU A 1 180 ? 8.091 5.737 -22.827 1.00 87.75 180 LEU A N 1
ATOM 1379 C CA . LEU A 1 180 ? 8.403 4.975 -21.611 1.00 87.75 180 LEU A CA 1
ATOM 1380 C C . LEU A 1 180 ? 8.505 5.878 -20.369 1.00 87.75 180 LEU A C 1
ATOM 1382 O O . LEU A 1 180 ? 7.829 5.570 -19.390 1.00 87.75 180 LEU A O 1
ATOM 1386 N N . PRO A 1 181 ? 9.219 7.023 -20.407 1.00 83.94 181 PRO A N 1
ATOM 1387 C CA . PRO A 1 181 ? 9.217 7.972 -19.290 1.00 83.94 181 PRO A CA 1
ATOM 1388 C C . PRO A 1 181 ? 7.819 8.503 -18.965 1.00 83.94 181 PRO A C 1
ATOM 1390 O O . PRO A 1 181 ? 7.452 8.642 -17.801 1.00 83.94 181 PRO A O 1
ATOM 1393 N N . GLN A 1 182 ? 7.016 8.787 -19.997 1.00 85.06 182 GLN A N 1
ATOM 1394 C CA . GLN A 1 182 ? 5.658 9.280 -19.799 1.00 85.06 182 GLN A CA 1
ATOM 1395 C C . GLN A 1 182 ? 4.765 8.228 -19.135 1.00 85.06 182 GLN A C 1
ATOM 1397 O O . GLN A 1 182 ? 4.044 8.574 -18.210 1.00 85.06 182 GLN A O 1
ATOM 1402 N N . ASN A 1 183 ? 4.853 6.963 -19.551 1.00 84.81 183 ASN A N 1
ATOM 1403 C CA . ASN A 1 183 ? 4.084 5.874 -18.952 1.00 84.81 183 ASN A CA 1
ATOM 1404 C C . ASN A 1 183 ? 4.451 5.670 -17.476 1.00 84.81 183 ASN A C 1
ATOM 1406 O O . ASN A 1 183 ? 3.552 5.527 -16.654 1.00 84.81 183 ASN A O 1
ATOM 1410 N N . ILE A 1 184 ? 5.742 5.736 -17.115 1.00 81.50 184 ILE A N 1
ATOM 1411 C CA . ILE A 1 184 ? 6.159 5.701 -15.699 1.00 81.50 184 ILE A CA 1
ATOM 1412 C C . ILE A 1 184 ? 5.506 6.861 -14.935 1.00 81.50 184 ILE A C 1
ATOM 1414 O O . ILE A 1 184 ? 4.929 6.660 -13.872 1.00 81.50 184 ILE A O 1
ATOM 1418 N N . LYS A 1 185 ? 5.532 8.072 -15.500 1.00 83.88 185 LYS A N 1
ATOM 1419 C CA . LYS A 1 185 ? 4.951 9.262 -14.862 1.00 83.88 185 LYS A CA 1
ATOM 1420 C C . LYS A 1 185 ? 3.432 9.252 -14.732 1.00 83.88 185 LYS A C 1
ATOM 1422 O O . LYS A 1 185 ? 2.927 9.984 -13.899 1.00 83.88 185 LYS A O 1
ATOM 1427 N N . THR A 1 186 ? 2.708 8.546 -15.598 1.00 84.44 186 THR A N 1
ATOM 1428 C CA . THR A 1 186 ? 1.235 8.567 -15.594 1.00 84.44 186 THR A CA 1
ATOM 1429 C C . THR A 1 186 ? 0.607 7.335 -14.966 1.00 84.44 186 THR A C 1
ATOM 1431 O O . THR A 1 186 ? -0.544 7.400 -14.549 1.00 84.44 186 THR A O 1
ATOM 1434 N N . GLU A 1 187 ? 1.309 6.201 -14.973 1.00 78.94 187 GLU A N 1
ATOM 1435 C CA . GLU A 1 187 ? 0.762 4.914 -14.526 1.00 78.94 187 GLU A CA 1
ATOM 1436 C C . GLU A 1 187 ? 1.417 4.398 -13.232 1.00 78.94 187 GLU A C 1
ATOM 1438 O O . GLU A 1 187 ? 0.923 3.441 -12.631 1.00 78.94 187 GLU A O 1
ATOM 1443 N N . VAL A 1 188 ? 2.525 5.013 -12.798 1.00 79.62 188 VAL A N 1
ATOM 1444 C CA . VAL A 1 188 ? 3.285 4.594 -11.607 1.00 79.62 188 VAL A CA 1
ATOM 1445 C C . VAL A 1 188 ? 3.463 5.723 -10.587 1.00 79.62 188 VAL A C 1
ATOM 1447 O O . VAL A 1 188 ? 3.462 5.446 -9.389 1.00 79.62 188 VAL A O 1
ATOM 1450 N N . GLN A 1 189 ? 3.618 6.970 -11.045 1.00 71.12 189 GLN A N 1
ATOM 1451 C CA . GLN A 1 189 ? 3.726 8.177 -10.209 1.00 71.12 189 GLN A CA 1
ATOM 1452 C C . GLN A 1 189 ? 2.403 8.944 -10.171 1.00 71.12 189 GLN A C 1
ATOM 1454 O O . GLN A 1 189 ? 2.129 9.551 -9.112 1.00 71.12 189 GLN A O 1
#

Radius of gyration: 35.66 Å; chains: 1; bounding box: 64×44×114 Å

Sequence (189 aa):
MAKLVVFLCALLAVSHGKLIRPRDLADEAQKQLDELQSIVQGDILVAHDNLQSLETAFTTYSDNILKNGAIEIQQESEAVDGQLTTIKDLAHSAGKDVSSCTDIREEVLERLPESYVAAMGDCIRTINNQAQQILYSSSYIVDVIINKVYSLQSQLAQCRGDILCISPLVTEISLSKIRLPQNIKTEVQ